Protein 6D21 (pdb70)

Sequence (280 aa):
KGLQIRVQGLDEAQEFYELESKADGQLLLSDVFRRINLIESDYFGLEFQNLQMNWVWLDPSKLIVKQVRRPMNTLFRLSVKFFPPDPGQLQEEFTRYLFSLQIKRDLLDGRLSCTENTAALLASHLVQSEIGDYDDLADREFLKMNKLLPCQEHVQEKIMELHRRHTGQTPAESDFQVLEIARKLEMFGVRFHPAADREGTKINLAVAHMGLQVFQGHTKINTFNWSKIRKLSFKRKRFLIKLHPEPHQDTLEFLMGSRDQCKIFWKNCVEHHSFFRLLD

Radius of gyration: 20.43 Å; Cα contacts (8 Å, |Δi|>4): 475; chains: 1; bounding box: 37×50×62 Å

Secondary structure (DSSP, 8-state):
-EEEEEEE-TTS-EEEEEEETT-BHHHHHHHHHHHTT-SSGGGEEEEEE-TT--EEEPPTTSBGGGT-S-GGG-EEEEEE-S--S-GGG-S-HHHHHHHHHHHHHHHHHTSS---HHHHHHHHHHHHHHHH-S--HHHHHHHHHH---STT-GGGHHHHHHHHGGGTT--HHHHHHHHHHHHTTSTTTT---EEEE-TT--EEEEEEETTEEEEEETTEEEEEEEGGGEEEEEEETTEEEEEEPP---S-EEEEEES-HHHHHHHHHHHHHHHHHHH---

Organism: Danio rerio (NCBI:txid7955)

Nearest PDB structures (foldseek):
  6d21-assembly1_A  TM=1.004E+00  e=1.219E-58  Danio rerio
  6d2k-assembly1_A  TM=9.739E-01  e=1.141E-44  Mus musculus
  6d2q-assembly1_A  TM=9.601E-01  e=6.417E-41  Danio rerio
  6ibe-assembly1_A  TM=9.301E-01  e=1.104E-32  Homo sapiens
  6qly-assembly1_A  TM=8.477E-01  e=7.443E-23  Homo sapiens

InterPro domains:
  IPR000219 Dbl homology domain [PF00621] (537-721)
  IPR000219 Dbl homology domain [PS50010] (533-724)
  IPR000219 Dbl homology domain [SM00325] (537-723)
  IPR000219 Dbl homology domain [cd00160] (535-722)
  IPR000299 FERM domain [PS50057] (51-331)
  IPR000798 Ezrin/radixin/moesin-like [PR00661] (115-134)
  IPR000798 Ezrin/radixin/moesin-like [PR00661] (158-179)
  IPR000798 Ezrin/radixin/moesin-like [PR00661] (244-264)
  IPR001849 Pleckstrin homology domain [PF00169] (755-849)
  IPR001849 Pleckstrin homology domain [PF00169] (930-1023)
  IPR001849 Pleckstrin homology domain [PS50003] (753-850)
  IPR001849 Pleckstrin homology domain [PS50003] (927-1024)
  IPR001849 Pleckstrin homology domain [SM00233] (754-852)
  IPR001849 Pleckstrin homology domain [SM00233] (928-1026)
  IPR011993 PH-like domain superfamily [G3DSA:2.30.29.30] (236-331)
  IPR011993 PH-like domain superfamily [G3DSA:2.30.29.30] (735-925)
  IPR011993 PH-like domain superfamily [G3DSA:2.30.29.30] (926-1028)
  IPR014352 FERM/acyl-CoA-binding protein superfamily [G3DSA:1.20.80.10] (130-233)
  IPR014847 FERM adjacent [PF08736] (341-382)
  IPR014847 FERM adjacent [SM01195] (339-385)

Foldseek 3Di:
DKAKAWEQELVRDIDIDIGRQQAALQVVLVVVCVVVVPPVSVQKFKWKAAPVGDTDTRDRGGGPVVVHPCRRPIYMYMAGLADDLFQLPDDDLVSLVSLLSNVQVCQAVVLQDDDLLLLLLLLLLVCCLPPNAADPVVLVVCCVVDPRHNPCPVSSVVSSVNNNPCHPDYNSNSSSVSRVSQSPGPSRVWDWFWWAWPVRQIWTWTAHLQGIWIGRPSHTPDDQGPVQFDDWDADWQKTWTAGPPVDDCRITIIGGDGSVSSVVRSVSRVVSCCVNPNPD

B-factor: mean 43.7, std 18.01, range [14.63, 133.93]

Structure (mmCIF, N/CA/C/O backbone):
data_6D21
#
_entry.id   6D21
#
_cell.length_a   35.377
_cell.length_b   82.723
_cell.length_c   96.015
_cell.angle_alpha   90.00
_cell.angle_beta   90.00
_cell.angle_gamma   90.00
#
_symmetry.space_group_name_H-M   'P 21 21 21'
#
loop_
_entity.id
_entity.type
_entity.pdbx_description
1 polymer 'FERM, RhoGEF and pleckstrin domain protein 2'
2 water water
#
loop_
_atom_site.group_PDB
_atom_site.id
_atom_site.type_symbol
_atom_site.label_atom_id
_atom_site.label_alt_id
_atom_site.label_comp_id
_atom_site.label_asym_id
_atom_site.label_entity_id
_atom_site.label_seq_id
_atom_site.pdbx_PDB_ins_code
_atom_site.Cartn_x
_atom_site.Cartn_y
_atom_site.Cartn_z
_atom_site.occupancy
_atom_site.B_iso_or_equiv
_atom_site.auth_seq_id
_atom_site.auth_comp_id
_atom_site.auth_asym_id
_atom_site.auth_atom_id
_atom_site.pdbx_PDB_model_num
ATOM 1 N N . LYS A 1 2 ? 3.769 -26.682 -8.797 1.00 77.27 49 LYS A N 1
ATOM 2 C CA . LYS A 1 2 ? 4.122 -26.154 -7.487 1.00 71.86 49 LYS A CA 1
ATOM 3 C C . LYS A 1 2 ? 2.961 -25.361 -6.895 1.00 77.62 49 LYS A C 1
ATOM 4 O O . LYS A 1 2 ? 1.872 -25.305 -7.468 1.00 81.24 49 LYS A O 1
ATOM 6 N N . GLY A 1 3 ? 3.200 -24.756 -5.739 1.00 75.05 50 GLY A N 1
ATOM 7 C CA . GLY A 1 3 ? 2.197 -23.944 -5.079 1.00 53.60 50 GLY A CA 1
ATOM 8 C C . GLY A 1 3 ? 2.689 -22.516 -4.928 1.00 55.71 50 GLY A C 1
ATOM 9 O O . GLY A 1 3 ? 3.885 -22.282 -4.772 1.00 59.66 50 GLY A O 1
ATOM 10 N N . LEU A 1 4 ? 1.769 -21.557 -4.980 1.00 52.68 51 LEU A N 1
ATOM 11 C CA . LEU A 1 4 ? 2.134 -20.143 -4.912 1.00 62.46 51 LEU A CA 1
ATOM 12 C C . LEU A 1 4 ? 1.574 -19.461 -3.677 1.00 56.12 51 LEU A C 1
ATOM 13 O O . LEU A 1 4 ? 0.536 -19.856 -3.153 1.00 56.43 51 LEU A O 1
ATOM 18 N N . GLN A 1 5 ? 2.267 -18.421 -3.231 1.00 46.64 52 GLN A N 1
ATOM 19 C CA . GLN A 1 5 ? 1.778 -17.588 -2.152 1.00 51.77 52 GLN A CA 1
ATOM 20 C C . GLN A 1 5 ? 1.645 -16.157 -2.644 1.00 49.17 52 GLN A C 1
ATOM 21 O O . GLN A 1 5 ? 2.628 -15.499 -2.982 1.00 46.85 52 GLN A O 1
ATOM 27 N N . ILE A 1 6 ? 0.410 -15.682 -2.691 1.00 42.11 53 ILE A N 1
ATOM 28 C CA . ILE A 1 6 ? 0.133 -14.391 -3.288 1.00 40.41 53 ILE A CA 1
ATOM 29 C C . ILE A 1 6 ? -0.414 -13.438 -2.227 1.00 39.30 53 ILE A C 1
ATOM 30 O O . ILE A 1 6 ? -1.229 -13.806 -1.379 1.00 37.62 53 ILE A O 1
ATOM 35 N N . ARG A 1 7 ? 0.096 -12.218 -2.269 1.00 34.48 54 ARG A N 1
ATOM 36 C CA . ARG A 1 7 ? -0.216 -11.186 -1.306 1.00 32.11 54 ARG A CA 1
ATOM 37 C C . ARG A 1 7 ? -1.253 -10.237 -1.901 1.00 31.71 54 ARG A C 1
ATOM 38 O O . ARG A 1 7 ? -1.039 -9.649 -2.971 1.00 29.09 54 ARG A O 1
ATOM 46 N N . VAL A 1 8 ? -2.380 -10.090 -1.221 1.00 28.61 55 VAL A N 1
ATOM 47 C CA . VAL A 1 8 ? -3.417 -9.207 -1.739 1.00 27.44 55 VAL A CA 1
ATOM 48 C C . VAL A 1 8 ? -3.804 -8.154 -0.713 1.00 28.22 55 VAL A C 1
ATOM 49 O O . VAL A 1 8 ? -4.173 -8.469 0.420 1.00 37.53 55 VAL A O 1
ATOM 53 N N . GLN A 1 9 ? -3.716 -6.901 -1.121 1.00 26.61 56 GLN A N 1
ATOM 54 C CA . GLN A 1 9 ? -4.131 -5.799 -0.274 1.00 29.57 56 GLN A CA 1
ATOM 55 C C . GLN A 1 9 ? -5.624 -5.531 -0.402 1.00 28.51 56 GLN A C 1
ATOM 56 O O . GLN A 1 9 ? -6.129 -5.349 -1.513 1.00 23.40 56 GLN A O 1
ATOM 62 N N . GLY A 1 10 ? -6.330 -5.498 0.728 1.00 25.69 57 GLY A N 1
ATOM 63 C CA . GLY A 1 10 ? -7.760 -5.239 0.709 1.00 21.64 57 GLY A CA 1
ATOM 64 C C . GLY A 1 10 ? -8.051 -3.758 0.504 1.00 24.80 57 GLY A C 1
ATOM 65 O O . GLY A 1 10 ? -7.131 -2.942 0.478 1.00 24.52 57 GLY A O 1
ATOM 66 N N . LEU A 1 11 ? -9.327 -3.407 0.353 1.00 19.28 58 LEU A N 1
ATOM 67 C CA . LEU A 1 11 ? -9.690 -2.010 0.225 1.00 25.93 58 LEU A CA 1
ATOM 68 C C . LEU A 1 11 ? -9.454 -1.276 1.547 1.00 29.67 58 LEU A C 1
ATOM 69 O O . LEU A 1 11 ? -9.297 -0.050 1.575 1.00 25.01 58 LEU A O 1
ATOM 74 N N . ASP A 1 12 ? -9.410 -2.031 2.639 1.00 29.66 59 ASP A N 1
ATOM 75 C CA . ASP A 1 12 ? -9.120 -1.456 3.949 1.00 42.38 59 ASP A CA 1
ATOM 76 C C . ASP A 1 12 ? -7.615 -1.360 4.191 1.00 47.46 59 ASP A C 1
ATOM 77 O O . ASP A 1 12 ? -7.173 -1.110 5.318 1.00 48.84 59 ASP A O 1
ATOM 82 N N . GLU A 1 13 ? -6.853 -1.580 3.119 1.00 44.58 60 GLU A N 1
ATOM 83 C CA . GLU A 1 13 ? -5.385 -1.518 3.100 1.00 52.11 60 GLU A CA 1
ATOM 84 C C . GLU A 1 13 ? -4.683 -2.664 3.846 1.00 52.69 60 GLU A C 1
ATOM 85 O O . GLU A 1 13 ? -3.459 -2.785 3.798 1.00 44.89 60 GLU A O 1
ATOM 91 N N . ALA A 1 14 ? -5.457 -3.516 4.505 1.00 51.67 61 ALA A N 1
ATOM 92 C CA . ALA A 1 14 ? -4.923 -4.717 5.140 1.00 53.18 61 ALA A CA 1
ATOM 93 C C . ALA A 1 14 ? -4.509 -5.799 4.126 1.00 55.21 61 ALA A C 1
ATOM 94 O O . ALA A 1 14 ? -5.305 -6.223 3.285 1.00 47.04 61 ALA A O 1
ATOM 96 N N . GLN A 1 15 ? -3.270 -6.267 4.228 1.00 52.32 62 GLN A N 1
ATOM 97 C CA . GLN A 1 15 ? -2.767 -7.294 3.321 1.00 47.67 62 GLN A CA 1
ATOM 98 C C . GLN A 1 15 ? -2.904 -8.697 3.897 1.00 50.93 62 GLN A C 1
ATOM 99 O O . GLN A 1 15 ? -2.456 -8.973 5.015 1.00 49.38 62 GLN A O 1
ATOM 105 N N . GLU A 1 16 ? -3.505 -9.583 3.112 1.00 45.55 63 GLU A N 1
ATOM 106 C CA . GLU A 1 16 ? -3.568 -10.997 3.447 1.00 49.55 63 GLU A CA 1
ATOM 107 C C . GLU A 1 16 ? -2.827 -11.848 2.419 1.00 49.39 63 GLU A C 1
ATOM 108 O O . GLU A 1 16 ? -2.598 -11.414 1.286 1.00 33.20 63 GLU A O 1
ATOM 114 N N . PHE A 1 17 ? -2.464 -13.064 2.824 1.00 49.83 64 PHE A N 1
ATOM 115 C CA . PHE A 1 17 ? -1.739 -13.982 1.955 1.00 45.53 64 PHE A CA 1
ATOM 116 C C . PHE A 1 17 ? -2.588 -15.175 1.546 1.00 48.02 64 PHE A C 1
ATOM 117 O O . PHE A 1 17 ? -3.334 -15.733 2.347 1.00 46.38 64 PHE A O 1
ATOM 125 N N . TYR A 1 18 ? -2.472 -15.536 0.273 1.00 35.59 65 TYR A N 1
ATOM 126 C CA . TYR A 1 18 ? -3.284 -16.577 -0.327 1.00 35.96 65 TYR A CA 1
ATOM 127 C C . TYR A 1 18 ? -2.418 -17.656 -0.914 1.00 38.42 65 TYR A C 1
ATOM 128 O O . TYR A 1 18 ? -1.539 -17.374 -1.724 1.00 44.51 65 TYR A O 1
ATOM 137 N N . GLU A 1 19 ? -2.672 -18.898 -0.512 1.00 43.26 66 GLU A N 1
ATOM 138 C CA . GLU A 1 19 ? -1.941 -20.019 -1.067 1.00 46.98 66 GLU A CA 1
ATOM 139 C C . GLU A 1 19 ? -2.741 -20.674 -2.183 1.00 50.40 66 GLU A C 1
ATOM 140 O O . GLU A 1 19 ? -3.890 -21.069 -1.995 1.00 57.72 66 GLU A O 1
ATOM 146 N N . LEU A 1 20 ? -2.117 -20.754 -3.354 1.00 46.73 67 LEU A N 1
ATOM 147 C CA . LEU A 1 20 ? -2.754 -21.244 -4.568 1.00 48.40 67 LEU A CA 1
ATOM 148 C C . LEU A 1 20 ? -1.797 -22.133 -5.320 1.00 49.46 67 LEU A C 1
ATOM 149 O O . LEU A 1 20 ? -0.586 -21.974 -5.204 1.00 62.10 67 LEU A O 1
ATOM 154 N N . GLU A 1 21 ? -2.324 -23.064 -6.103 1.00 53.55 68 GLU A N 1
ATOM 155 C CA . GLU A 1 21 ? -1.451 -23.887 -6.929 1.00 63.94 68 GLU A CA 1
ATOM 156 C C . GLU A 1 21 ? -0.927 -23.052 -8.093 1.00 57.79 68 GLU A C 1
ATOM 157 O O . GLU A 1 21 ? -1.530 -22.047 -8.461 1.00 54.13 68 GLU A O 1
ATOM 163 N N . SER A 1 22 ? 0.195 -23.476 -8.662 1.00 64.23 69 SER A N 1
ATOM 164 C CA . SER A 1 22 ? 0.848 -22.759 -9.751 1.00 62.80 69 SER A CA 1
ATOM 165 C C . SER A 1 22 ? 0.037 -22.793 -11.055 1.00 68.51 69 SER A C 1
ATOM 166 O O . SER A 1 22 ? 0.344 -22.075 -12.005 1.00 48.77 69 SER A O 1
ATOM 169 N N . LYS A 1 23 ? -0.989 -23.636 -11.102 1.00 71.79 70 LYS A N 1
ATOM 170 C CA . LYS A 1 23 ? -1.839 -23.737 -12.281 1.00 67.43 70 LYS A CA 1
ATOM 171 C C . LYS A 1 23 ? -3.010 -22.757 -12.219 1.00 60.35 70 LYS A C 1
ATOM 172 O O . LYS A 1 23 ? -3.857 -22.750 -13.114 1.00 60.10 70 LYS A O 1
ATOM 178 N N . ALA A 1 24 ? -3.062 -21.937 -11.173 1.00 50.60 71 ALA A N 1
ATOM 179 C CA . ALA A 1 24 ? -4.239 -21.114 -10.911 1.00 49.24 71 ALA A CA 1
ATOM 180 C C . ALA A 1 24 ? -4.518 -20.033 -11.961 1.00 46.53 71 ALA A C 1
ATOM 181 O O . ALA A 1 24 ? -3.629 -19.298 -12.383 1.00 43.92 71 ALA A O 1
ATOM 183 N N . ASP A 1 25 ? -5.777 -19.941 -12.367 1.00 43.74 72 ASP A N 1
ATOM 184 C CA . ASP A 1 25 ? -6.246 -18.838 -13.193 1.00 43.17 72 ASP A CA 1
ATOM 185 C C . ASP A 1 25 ? -6.381 -17.580 -12.333 1.00 42.01 72 ASP A C 1
ATOM 186 O O . ASP A 1 25 ? -6.146 -17.613 -11.125 1.00 47.06 72 ASP A O 1
ATOM 191 N N . GLY A 1 26 ? -6.762 -16.469 -12.941 1.00 36.65 73 GLY A N 1
ATOM 192 C CA . GLY A 1 26 ? -7.039 -15.285 -12.157 1.00 35.96 73 GLY A CA 1
ATOM 193 C C . GLY A 1 26 ? -8.311 -15.479 -11.345 1.00 37.55 73 GLY A C 1
ATOM 194 O O . GLY A 1 26 ? -8.451 -14.931 -10.247 1.00 33.12 73 GLY A O 1
ATOM 195 N N . GLN A 1 27 ? -9.232 -16.283 -11.881 1.00 30.80 74 GLN A N 1
ATOM 196 C CA . GLN A 1 27 ? -10.552 -16.457 -11.275 1.00 33.16 74 GLN A CA 1
ATOM 197 C C . GLN A 1 27 ? -10.468 -17.142 -9.906 1.00 31.39 74 GLN A C 1
ATOM 198 O O . GLN A 1 27 ? -11.224 -16.816 -8.997 1.00 35.30 74 GLN A O 1
ATOM 204 N N . LEU A 1 28 ? -9.544 -18.091 -9.780 1.00 32.59 75 LEU A N 1
ATOM 205 C CA . LEU A 1 28 ? -9.325 -18.812 -8.528 1.00 33.57 75 LEU A CA 1
ATOM 206 C C . LEU A 1 28 ? -8.893 -17.853 -7.414 1.00 36.38 75 LEU A C 1
ATOM 207 O O . LEU A 1 28 ? -9.417 -17.914 -6.299 1.00 36.42 75 LEU A O 1
ATOM 212 N N . LEU A 1 29 ? -7.953 -16.959 -7.716 1.00 31.46 76 LEU A N 1
ATOM 213 C CA . LEU A 1 29 ? -7.509 -15.979 -6.734 1.00 30.31 76 LEU A CA 1
ATOM 214 C C . LEU A 1 29 ? -8.651 -15.023 -6.342 1.00 31.31 76 LEU A C 1
ATOM 215 O O . LEU A 1 29 ? -8.832 -14.715 -5.165 1.00 30.75 76 LEU A O 1
ATOM 220 N N . LEU A 1 30 ? -9.398 -14.541 -7.337 1.00 27.40 77 LEU A N 1
ATOM 221 C CA . LEU A 1 30 ? -10.566 -13.688 -7.090 1.00 27.63 77 LEU A CA 1
ATOM 222 C C . LEU A 1 30 ? -11.564 -14.366 -6.173 1.00 26.36 77 LEU A C 1
ATOM 223 O O . LEU A 1 30 ? -12.060 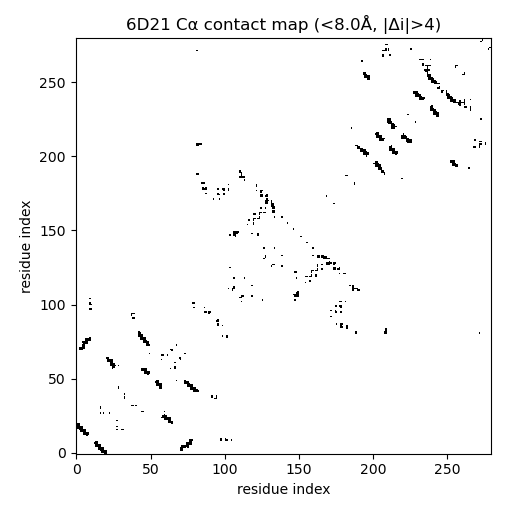-13.754 -5.216 1.00 28.11 77 LEU A O 1
ATOM 228 N N . SER A 1 31 ? -11.866 -15.628 -6.471 1.00 27.91 78 SER A N 1
ATOM 229 C CA . SER A 1 31 ? -12.820 -16.381 -5.665 1.00 33.46 78 SER A CA 1
ATOM 230 C C . SER A 1 31 ? -12.336 -16.559 -4.233 1.00 33.80 78 SER A C 1
ATOM 231 O O . SER A 1 31 ? -13.110 -16.389 -3.295 1.00 33.31 78 SER A O 1
ATOM 234 N N . ASP A 1 32 ? -11.061 -16.906 -4.068 1.00 32.06 79 ASP A N 1
ATOM 235 C CA . ASP A 1 32 ? -10.489 -17.077 -2.741 1.00 31.00 79 ASP A CA 1
ATOM 236 C C . ASP A 1 32 ? -10.494 -15.766 -1.950 1.00 33.72 79 ASP A C 1
ATOM 237 O O . ASP A 1 32 ? -10.725 -15.772 -0.740 1.00 35.14 79 ASP A O 1
ATOM 242 N N . VAL A 1 33 ? -10.241 -14.646 -2.625 1.00 27.81 80 VAL A N 1
ATOM 243 C CA . VAL A 1 33 ? -10.288 -13.347 -1.954 1.00 26.41 80 VAL A CA 1
ATOM 244 C C . VAL A 1 33 ? -11.724 -13.039 -1.516 1.00 25.78 80 VAL A C 1
ATOM 245 O O . VAL A 1 33 ? -11.962 -12.662 -0.360 1.00 30.52 80 VAL A O 1
ATOM 249 N N . PHE A 1 34 ? -12.671 -13.180 -2.436 1.00 25.40 81 PHE A N 1
ATOM 250 C CA . PHE A 1 34 ? -14.091 -12.971 -2.117 1.00 29.12 81 PHE A CA 1
ATOM 251 C C . PHE A 1 34 ? -14.547 -13.873 -0.940 1.00 31.50 81 PHE A C 1
ATOM 252 O O . PHE A 1 34 ? -15.279 -13.430 -0.052 1.00 30.51 81 PHE A O 1
ATOM 260 N N . ARG A 1 35 ? -14.100 -15.124 -0.913 1.00 30.12 82 ARG A N 1
ATOM 261 C CA . ARG A 1 35 ? -14.448 -16.010 0.202 1.00 33.25 82 ARG A CA 1
ATOM 262 C C . ARG A 1 35 ? -13.793 -15.579 1.512 1.00 39.41 82 ARG A C 1
ATOM 263 O O . ARG A 1 35 ? -14.427 -15.571 2.564 1.00 36.44 82 ARG A O 1
ATOM 271 N N . ARG A 1 36 ? -12.519 -15.221 1.446 1.00 44.58 83 ARG A N 1
ATOM 272 C CA . ARG A 1 36 ? -11.785 -14.836 2.644 1.00 41.17 83 ARG A CA 1
ATOM 273 C C . ARG A 1 36 ? -12.484 -13.667 3.356 1.00 40.35 83 ARG A C 1
ATOM 274 O O . ARG A 1 36 ? -12.691 -13.713 4.568 1.00 37.58 83 ARG A O 1
ATOM 282 N N . ILE A 1 37 ? -12.880 -12.639 2.609 1.00 31.58 84 ILE A N 1
ATOM 283 C CA . ILE A 1 37 ? -13.501 -11.472 3.227 1.00 30.93 84 ILE A CA 1
ATOM 284 C C . ILE A 1 37 ? -15.037 -11.547 3.174 1.00 34.55 84 ILE A C 1
ATOM 285 O O . ILE A 1 37 ? -15.722 -10.611 3.575 1.00 29.19 84 ILE A O 1
ATOM 290 N N . ASN A 1 38 ? -15.554 -12.681 2.704 1.00 28.61 85 ASN A N 1
ATOM 291 C CA . ASN A 1 38 ? -16.998 -12.935 2.617 1.00 42.54 85 ASN A CA 1
ATOM 292 C C . ASN A 1 38 ? -17.724 -11.819 1.864 1.00 37.17 85 ASN A C 1
ATOM 293 O O . ASN A 1 38 ? -18.686 -11.246 2.356 1.00 35.28 85 ASN A O 1
ATOM 298 N N . LEU A 1 39 ? -17.236 -11.513 0.671 1.00 32.18 86 LEU A N 1
ATOM 299 C CA . LEU A 1 39 ? -17.842 -10.507 -0.181 1.00 25.85 86 LEU A CA 1
ATOM 300 C C . LEU A 1 39 ? -18.954 -11.147 -1.027 1.00 38.65 86 LEU A C 1
ATOM 301 O O . LEU A 1 39 ? -18.674 -11.842 -1.997 1.00 34.69 86 LEU A O 1
ATOM 306 N N . ILE A 1 40 ? -20.213 -10.905 -0.672 1.00 30.49 87 ILE A N 1
ATOM 307 C CA . ILE A 1 40 ? -21.326 -11.524 -1.404 1.00 32.11 87 ILE A CA 1
ATOM 308 C C . ILE A 1 40 ? -21.589 -10.805 -2.740 1.00 25.67 87 ILE A C 1
ATOM 309 O O . ILE A 1 40 ? -21.736 -11.458 -3.769 1.00 34.27 87 ILE A O 1
ATOM 314 N N . GLU A 1 41 ? -21.629 -9.472 -2.733 1.00 26.70 88 GLU A N 1
ATOM 315 C CA . GLU A 1 41 ? -21.848 -8.708 -3.973 1.00 27.22 88 GLU A CA 1
ATOM 316 C C . GLU A 1 41 ? -20.522 -8.424 -4.683 1.00 24.46 88 GLU A C 1
ATOM 317 O O . GLU A 1 41 ? -20.099 -7.260 -4.853 1.00 24.72 88 GLU A O 1
ATOM 323 N N . SER A 1 42 ? -19.898 -9.497 -5.142 1.00 26.13 89 SER A N 1
ATOM 324 C CA . SER A 1 42 ? -18.505 -9.461 -5.581 1.00 32.80 89 SER A CA 1
ATOM 325 C C . SER A 1 42 ? -18.330 -9.061 -7.058 1.00 30.09 89 SER A C 1
ATOM 326 O O . SER A 1 42 ? -17.224 -8.740 -7.497 1.00 22.57 89 SER A O 1
ATOM 329 N N . ASP A 1 43 ? -19.424 -9.069 -7.818 1.00 22.46 90 ASP A N 1
ATOM 330 C CA . ASP A 1 43 ? -19.342 -8.823 -9.253 1.00 27.33 90 ASP A CA 1
ATOM 331 C C . ASP A 1 43 ? -18.854 -7.422 -9.616 1.00 24.56 90 ASP A C 1
ATOM 332 O O . ASP A 1 43 ? -18.340 -7.228 -10.719 1.00 21.08 90 ASP A O 1
ATOM 337 N N . TYR A 1 44 ? -19.032 -6.446 -8.722 1.00 18.98 91 TYR A N 1
ATOM 338 C CA . TYR A 1 44 ? -18.540 -5.089 -8.990 1.00 17.97 91 TYR A CA 1
ATOM 339 C C . TYR A 1 44 ? -17.016 -4.949 -8.847 1.00 21.15 91 TYR A C 1
ATOM 340 O O . TYR A 1 44 ? -16.452 -3.913 -9.224 1.00 19.69 91 TYR A O 1
ATOM 349 N N . PHE A 1 45 ? -16.367 -5.981 -8.298 1.00 18.97 92 PHE A N 1
ATOM 350 C CA . PHE A 1 45 ? -14.961 -5.869 -7.869 1.00 17.77 92 PHE A CA 1
ATOM 351 C C . PHE A 1 45 ? -14.017 -6.732 -8.718 1.00 20.98 92 PHE A C 1
ATOM 352 O O . PHE A 1 45 ? -14.423 -7.710 -9.322 1.00 19.32 92 PHE A O 1
ATOM 360 N N . GLY A 1 46 ? -12.747 -6.357 -8.751 1.00 20.83 93 GLY A N 1
ATOM 361 C CA . GLY A 1 46 ? -11.739 -7.177 -9.387 1.00 19.33 93 GLY A CA 1
ATOM 362 C C . GLY A 1 46 ? -10.423 -6.995 -8.640 1.00 19.48 93 GLY A C 1
ATOM 363 O O . GLY A 1 46 ? -10.374 -6.342 -7.592 1.00 18.90 93 GLY A O 1
ATOM 364 N N . LEU A 1 47 ? -9.366 -7.579 -9.183 1.00 20.47 94 LEU A N 1
ATOM 365 C CA . LEU A 1 47 ? -8.039 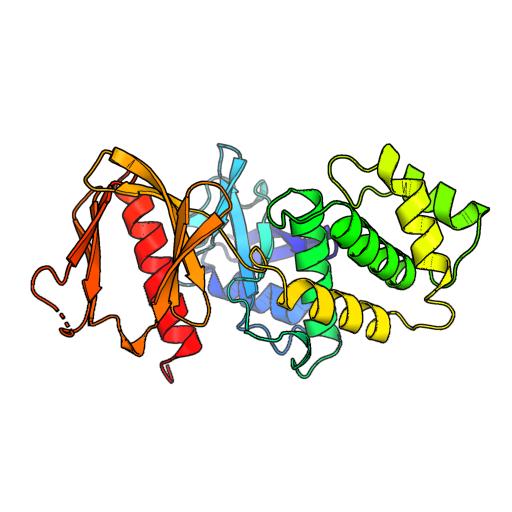-7.449 -8.611 1.00 20.95 94 LEU A CA 1
ATOM 366 C C . LEU A 1 47 ? -7.123 -6.768 -9.626 1.00 25.11 94 LEU A C 1
ATOM 367 O O . LEU A 1 47 ? -7.150 -7.109 -10.805 1.00 25.71 94 LEU A O 1
ATOM 372 N N . GLU A 1 48 ? -6.324 -5.810 -9.175 1.00 25.30 95 GLU A N 1
ATOM 373 C CA . GLU A 1 48 ? -5.237 -5.320 -10.008 1.00 26.10 95 GLU A CA 1
ATOM 374 C C . GLU A 1 48 ? -3.892 -5.621 -9.357 1.00 25.46 95 GLU A C 1
ATOM 375 O O . GLU A 1 48 ? -3.818 -5.852 -8.157 1.00 23.82 95 GLU A O 1
ATOM 381 N N . PHE A 1 49 ? -2.836 -5.618 -10.158 1.00 24.10 96 PHE A N 1
ATOM 382 C CA . PHE A 1 49 ? -1.493 -5.834 -9.654 1.00 26.52 96 PHE A CA 1
ATOM 383 C C . PHE A 1 49 ? -0.562 -4.774 -10.220 1.00 35.02 96 PHE A C 1
ATOM 384 O O . PHE A 1 49 ? -0.900 -4.104 -11.195 1.00 28.56 96 PHE A O 1
ATOM 392 N N . GLN A 1 50 ? 0.601 -4.618 -9.597 1.00 27.25 97 GLN A N 1
ATOM 393 C CA . GLN A 1 50 ? 1.574 -3.632 -10.053 1.00 28.11 97 GLN A CA 1
ATOM 394 C C . GLN A 1 50 ? 2.578 -4.291 -10.970 1.00 30.25 97 GLN A C 1
ATOM 395 O O . GLN A 1 50 ? 3.242 -5.241 -10.561 1.00 37.25 97 GLN A O 1
ATOM 401 N N . ASN A 1 51 ? 2.689 -3.805 -12.206 1.00 30.87 98 ASN A N 1
ATOM 402 C CA . ASN A 1 51 ? 3.699 -4.344 -13.117 1.00 33.02 98 ASN A CA 1
ATOM 403 C C . ASN A 1 51 ? 5.085 -3.796 -12.746 1.00 34.74 98 ASN A C 1
ATOM 404 O O . ASN A 1 51 ? 5.222 -3.104 -11.743 1.00 35.89 98 ASN A O 1
ATOM 409 N N . LEU A 1 52 ? 6.116 -4.102 -13.526 1.00 38.83 99 LEU A N 1
ATOM 410 C CA . LEU A 1 52 ? 7.456 -3.723 -13.084 1.00 58.81 99 LEU A CA 1
ATOM 411 C C . LEU A 1 52 ? 7.737 -2.225 -13.272 1.00 57.59 99 LEU A C 1
ATOM 412 O O . LEU A 1 52 ? 8.691 -1.699 -12.676 1.00 59.57 99 LEU A O 1
ATOM 417 N N . GLN A 1 53 ? 6.903 -1.533 -14.048 1.00 48.30 100 GLN A N 1
ATOM 418 C CA . GLN A 1 53 ? 6.969 -0.082 -14.055 1.00 45.40 100 GLN A CA 1
ATOM 419 C C . GLN A 1 53 ? 6.034 0.521 -13.009 1.00 34.73 100 GLN A C 1
ATOM 420 O O . GLN A 1 53 ? 5.805 1.725 -12.996 1.00 41.49 100 GLN A O 1
ATOM 426 N N . MET A 1 54 ? 5.541 -0.332 -12.111 1.00 34.44 101 MET A N 1
ATOM 427 C CA . MET A 1 54 ? 4.763 0.068 -10.932 1.00 31.68 101 MET A CA 1
ATOM 428 C C . MET A 1 54 ? 3.460 0.770 -11.268 1.00 29.57 101 MET A C 1
ATOM 429 O O . MET A 1 54 ? 2.894 1.483 -10.444 1.00 33.41 101 MET A O 1
ATOM 434 N N . ASN A 1 55 ? 2.969 0.536 -12.475 1.00 35.94 102 ASN A N 1
ATOM 435 C CA . ASN A 1 55 ? 1.601 0.912 -12.819 1.00 35.04 102 ASN A CA 1
ATOM 436 C C . ASN A 1 55 ? 0.627 -0.238 -12.537 1.00 37.31 102 ASN A C 1
ATOM 437 O O . ASN A 1 55 ? 0.989 -1.412 -12.649 1.00 29.89 102 ASN A O 1
ATOM 442 N N . TRP A 1 56 ? -0.602 0.108 -12.165 1.00 29.71 103 TRP A N 1
ATOM 443 C CA . TRP A 1 56 ? -1.622 -0.887 -11.822 1.00 31.93 103 TRP A CA 1
ATOM 444 C C . TRP A 1 56 ? -2.359 -1.422 -13.049 1.00 29.65 103 TRP A C 1
ATOM 445 O O . TRP A 1 56 ? -2.855 -0.656 -13.866 1.00 37.25 103 TRP A O 1
ATOM 456 N N . VAL A 1 57 ? -2.395 -2.745 -13.172 1.00 30.10 104 VAL A N 1
ATOM 457 C CA . VAL A 1 57 ? -3.002 -3.443 -14.309 1.00 31.63 104 VAL A CA 1
ATOM 458 C C . VAL A 1 57 ? -4.086 -4.370 -13.766 1.00 38.79 104 VAL A C 1
ATOM 459 O O . VAL A 1 57 ? -3.931 -4.858 -12.661 1.00 28.55 104 VAL A O 1
ATOM 463 N N . TRP A 1 58 ? -5.173 -4.609 -14.510 1.00 27.63 105 TRP A N 1
ATOM 464 C CA . TRP A 1 58 ? -6.195 -5.546 -14.053 1.00 22.87 105 TRP A CA 1
ATOM 465 C C . TRP A 1 58 ? -5.760 -6.984 -14.234 1.00 24.33 105 TRP A C 1
ATOM 466 O O . TRP A 1 58 ? -5.184 -7.346 -15.259 1.00 27.57 105 TRP A O 1
ATOM 477 N N . LEU A 1 59 ? -6.042 -7.811 -13.236 1.00 34.58 106 LEU A N 1
ATOM 478 C CA . LEU A 1 59 ? -5.868 -9.249 -13.379 1.00 29.33 106 LEU A CA 1
ATOM 479 C C . LEU A 1 59 ? -6.980 -9.819 -14.268 1.00 32.09 106 LEU A C 1
ATOM 480 O O . LEU A 1 59 ? -8.171 -9.625 -14.012 1.00 34.86 106 LEU A O 1
ATOM 485 N N . ASP A 1 60 ? -6.574 -10.509 -15.318 1.00 31.36 107 ASP A N 1
ATOM 486 C CA . ASP A 1 60 ? -7.484 -11.231 -16.193 1.00 28.50 107 ASP A CA 1
ATOM 487 C C . ASP A 1 60 ? -7.857 -12.570 -15.557 1.00 28.94 107 ASP A C 1
ATOM 488 O O . ASP A 1 60 ? -6.999 -13.446 -15.388 1.00 32.53 107 ASP A O 1
ATOM 493 N N . PRO A 1 61 ? -9.144 -12.754 -15.242 1.00 29.67 108 PRO A N 1
ATOM 494 C CA . PRO A 1 61 ? -9.568 -13.969 -14.531 1.00 37.32 108 PRO A CA 1
ATOM 495 C C . PRO A 1 61 ? -9.471 -15.255 -15.357 1.00 37.06 108 PRO A C 1
ATOM 496 O O . PRO A 1 61 ? -9.509 -16.348 -14.792 1.00 46.31 108 PRO A O 1
ATOM 500 N N . SER A 1 62 ? -9.327 -15.141 -16.670 1.00 42.20 109 SER A N 1
ATOM 501 C CA . SER A 1 62 ? -9.373 -16.332 -17.523 1.00 51.25 109 SER A CA 1
ATOM 502 C C . SER A 1 62 ? -7.986 -16.850 -17.884 1.00 53.45 109 SER A C 1
ATOM 503 O O . SER A 1 62 ? -7.835 -17.959 -18.412 1.00 54.60 109 SER A O 1
ATOM 506 N N . LYS A 1 63 ? -6.973 -16.045 -17.588 1.00 48.25 110 LYS A N 1
ATOM 507 C CA . LYS A 1 63 ? -5.586 -16.417 -17.846 1.00 51.11 110 LYS A CA 1
ATOM 508 C C . LYS A 1 63 ? -4.898 -16.914 -16.573 1.00 50.75 110 LYS A C 1
ATOM 509 O O . LYS A 1 63 ? -5.294 -16.564 -15.454 1.00 47.18 110 LYS A O 1
ATOM 515 N N . LEU A 1 64 ? -3.860 -17.719 -16.755 1.00 47.66 111 LEU A N 1
ATOM 516 C CA . LEU A 1 64 ? -3.013 -18.148 -15.659 1.00 51.46 111 LEU A CA 1
ATOM 517 C C . LEU A 1 64 ? -2.343 -16.938 -15.045 1.00 57.08 111 LEU A C 1
ATOM 518 O O . LEU A 1 64 ? -1.912 -16.033 -15.763 1.00 51.60 111 LEU A O 1
ATOM 523 N N . ILE A 1 65 ? -2.248 -16.926 -13.722 1.00 50.75 112 ILE A N 1
ATOM 524 C CA . ILE A 1 65 ? -1.599 -15.828 -13.035 1.00 40.44 112 ILE A CA 1
ATOM 525 C C . ILE A 1 65 ? -0.136 -15.744 -13.446 1.00 47.76 112 ILE A C 1
ATOM 526 O O . ILE A 1 65 ? 0.357 -14.648 -13.722 1.00 44.24 112 ILE A O 1
ATOM 531 N N . VAL A 1 66 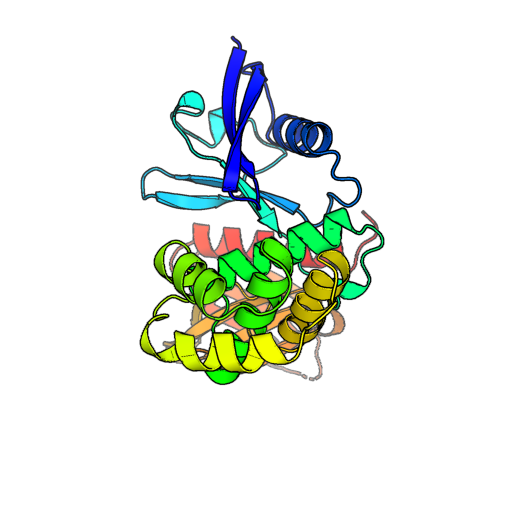? 0.540 -16.895 -13.524 1.00 45.24 113 VAL A N 1
ATOM 532 C CA . VAL A 1 66 ? 1.973 -16.923 -13.856 1.00 46.02 113 VAL A CA 1
ATOM 533 C C . VAL A 1 66 ? 2.268 -16.414 -15.269 1.00 44.37 113 VAL A C 1
ATOM 534 O O . VAL A 1 66 ? 3.402 -16.061 -15.584 1.00 50.16 113 VAL A O 1
ATOM 538 N N . LYS A 1 67 ? 1.250 -16.383 -16.116 1.00 46.68 114 LYS A N 1
ATOM 539 C CA . LYS A 1 67 ? 1.382 -15.826 -17.455 1.00 47.93 114 LYS A CA 1
ATOM 540 C C . LYS A 1 67 ? 1.133 -14.311 -17.498 1.00 51.61 114 LYS A C 1
ATOM 541 O O . LYS A 1 67 ? 1.283 -13.690 -18.545 1.00 52.05 114 LYS A O 1
ATOM 547 N N . GLN A 1 68 ? 0.732 -13.715 -16.378 1.00 43.16 115 GLN A N 1
ATOM 548 C CA . GLN A 1 68 ? 0.412 -12.285 -16.365 1.00 37.38 115 GLN A CA 1
ATOM 549 C C . GLN A 1 68 ? 1.421 -11.470 -15.565 1.00 40.06 115 GLN A C 1
ATOM 550 O O . GLN A 1 68 ? 1.600 -10.273 -15.807 1.00 45.03 115 GLN A O 1
ATOM 556 N N . VAL A 1 69 ? 2.068 -12.129 -14.604 1.00 38.84 116 VAL A N 1
ATOM 557 C CA . VAL A 1 69 ? 2.971 -11.468 -13.669 1.00 40.66 116 VAL A CA 1
ATOM 558 C C . VAL A 1 69 ? 4.291 -12.220 -13.544 1.00 41.00 116 VAL A C 1
ATOM 559 O O . VAL A 1 69 ? 4.302 -13.445 -13.480 1.00 53.51 116 VAL A O 1
ATOM 563 N N . ARG A 1 70 ? 5.402 -11.492 -13.49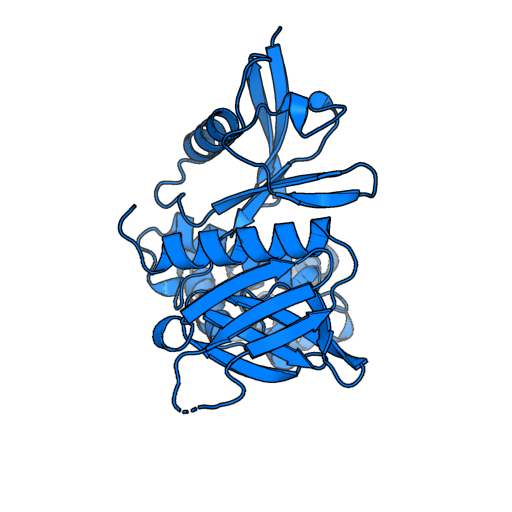0 1.00 55.71 117 ARG A N 1
ATOM 564 C CA . ARG A 1 70 ? 6.724 -12.117 -13.501 1.00 56.61 117 ARG A CA 1
ATOM 565 C C . ARG A 1 70 ? 7.095 -12.850 -12.207 1.00 59.35 117 ARG A C 1
ATOM 566 O O . ARG A 1 70 ? 7.455 -14.028 -12.228 1.00 63.88 117 ARG A O 1
ATOM 574 N N . ARG A 1 71 ? 7.053 -12.127 -11.094 1.00 49.56 118 ARG A N 1
ATOM 575 C CA . ARG A 1 71 ? 7.316 -12.689 -9.774 1.00 50.60 118 ARG A CA 1
ATOM 576 C C . ARG A 1 71 ? 6.043 -12.619 -8.945 1.00 42.50 118 ARG A C 1
ATOM 577 O O . ARG A 1 71 ? 5.866 -11.672 -8.189 1.00 40.95 118 ARG A O 1
ATOM 585 N N . PRO A 1 72 ? 5.151 -13.612 -9.093 1.00 43.35 119 PRO A N 1
ATOM 586 C CA . PRO A 1 72 ? 3.845 -13.539 -8.419 1.00 42.70 119 PRO A CA 1
ATOM 587 C C . PRO A 1 72 ? 3.989 -13.439 -6.901 1.00 39.71 119 PRO A C 1
ATOM 588 O O . PRO A 1 72 ? 3.184 -12.769 -6.271 1.00 41.69 119 PRO A O 1
ATOM 592 N N . MET A 1 73 ? 5.034 -14.058 -6.355 1.00 42.15 120 MET A N 1
ATOM 593 C CA . MET A 1 73 ? 5.310 -14.048 -4.922 1.00 61.11 120 MET A CA 1
ATOM 594 C C . MET A 1 73 ? 5.760 -12.680 -4.415 1.00 56.25 120 MET A C 1
ATOM 595 O O . MET A 1 73 ? 5.553 -12.355 -3.252 1.00 58.47 120 MET A O 1
ATOM 600 N N . ASN A 1 74 ? 6.392 -11.889 -5.279 1.00 41.89 121 ASN A N 1
ATOM 601 C CA . ASN A 1 74 ? 6.836 -10.547 -4.899 1.00 41.25 121 ASN A CA 1
ATOM 602 C C . ASN A 1 74 ? 5.933 -9.409 -5.393 1.00 38.51 121 ASN A C 1
ATOM 603 O O . ASN A 1 74 ? 6.219 -8.235 -5.166 1.00 59.44 121 ASN A O 1
ATOM 608 N N . THR A 1 75 ? 4.834 -9.755 -6.041 1.00 41.40 122 THR A N 1
ATOM 609 C CA . THR A 1 75 ? 3.959 -8.745 -6.632 1.00 34.66 122 THR A CA 1
ATOM 610 C C . THR A 1 75 ? 2.788 -8.381 -5.721 1.00 36.72 122 THR A C 1
ATOM 611 O O . THR A 1 75 ? 2.149 -9.244 -5.124 1.00 35.12 122 THR A O 1
ATOM 615 N N . LEU A 1 76 ? 2.508 -7.090 -5.620 1.00 35.56 123 LEU A N 1
ATOM 616 C CA . LEU A 1 76 ? 1.376 -6.629 -4.845 1.00 34.26 123 LEU A CA 1
ATOM 617 C C . LEU A 1 76 ? 0.118 -6.645 -5.703 1.00 30.38 123 LEU A C 1
ATOM 618 O O . LEU A 1 76 ? 0.106 -6.089 -6.812 1.00 27.59 123 LEU A O 1
ATOM 623 N N . PHE A 1 77 ? -0.910 -7.321 -5.194 1.00 26.83 124 PHE A N 1
ATOM 624 C CA . PHE A 1 77 ? -2.266 -7.263 -5.762 1.00 25.34 124 PHE A CA 1
ATOM 625 C C . PHE A 1 77 ? -3.136 -6.477 -4.823 1.00 23.86 124 PHE A C 1
ATOM 626 O O . PHE A 1 77 ? -2.868 -6.434 -3.615 1.00 24.26 124 PHE A O 1
ATOM 634 N N . ARG A 1 78 ? -4.198 -5.874 -5.353 1.00 22.40 125 ARG A N 1
ATOM 635 C CA . ARG A 1 78 ? -5.133 -5.188 -4.487 1.00 21.34 125 ARG A CA 1
ATOM 636 C C . ARG A 1 78 ? -6.571 -5.328 -5.005 1.00 23.44 125 ARG A C 1
ATOM 637 O O . ARG A 1 78 ? -6.823 -5.405 -6.216 1.00 22.16 125 ARG A O 1
ATOM 645 N N . LEU A 1 79 ? -7.495 -5.386 -4.061 1.00 19.81 126 LEU A N 1
ATOM 646 C CA . LEU A 1 79 ? -8.923 -5.370 -4.381 1.00 20.52 126 LEU A CA 1
ATOM 647 C C . LEU A 1 79 ? -9.325 -3.970 -4.862 1.00 21.60 126 LEU A C 1
ATOM 648 O O . LEU A 1 79 ? -8.918 -2.976 -4.259 1.00 19.28 126 LEU A O 1
ATOM 653 N N . SER A 1 80 ? -10.108 -3.889 -5.944 1.00 17.43 127 SER A N 1
ATOM 654 C CA . SER A 1 80 ? -10.560 -2.606 -6.474 1.00 16.61 127 SER A CA 1
ATOM 655 C C . SER A 1 80 ? -11.972 -2.736 -7.045 1.00 18.20 127 SER A C 1
ATOM 656 O O . SER A 1 80 ? -12.336 -3.807 -7.558 1.00 16.84 127 SER A O 1
ATOM 659 N N . VAL A 1 81 ? -12.745 -1.649 -7.001 1.00 17.32 128 VAL A N 1
ATOM 660 C CA . VAL A 1 81 ? -14.015 -1.615 -7.741 1.00 16.96 128 VAL A CA 1
ATOM 661 C C . VAL A 1 81 ? -13.705 -1.579 -9.240 1.00 18.72 128 VAL A C 1
ATOM 662 O O . VAL A 1 81 ? -12.907 -0.762 -9.686 1.00 18.72 128 VAL A O 1
ATOM 666 N N . LYS A 1 82 ? -14.283 -2.498 -9.995 1.00 16.28 129 LYS A N 1
ATOM 667 C CA . LYS A 1 82 ? -14.133 -2.516 -11.454 1.00 16.75 129 LYS A CA 1
ATOM 668 C C . LYS A 1 82 ? -15.312 -1.801 -12.129 1.00 23.64 129 LYS A C 1
ATOM 669 O O . LYS A 1 82 ? -15.144 -1.085 -13.114 1.00 22.06 129 LYS A O 1
ATOM 675 N N . PHE A 1 83 ? -16.514 -2.024 -11.595 1.00 19.19 130 PHE A N 1
ATOM 676 C CA . PHE A 1 83 ? -17.745 -1.473 -12.173 1.00 16.91 130 PHE A CA 1
ATOM 677 C C . PHE A 1 83 ? -18.488 -0.616 -11.152 1.00 23.20 130 PHE A C 1
ATOM 678 O O . PHE A 1 83 ? -18.943 -1.133 -10.140 1.00 16.89 130 PHE A O 1
ATOM 686 N N . PHE A 1 84 ? -18.618 0.682 -11.407 1.00 17.70 131 PHE A N 1
ATOM 687 C CA . PHE A 1 84 ? -19.332 1.553 -10.485 1.00 21.67 131 PHE A CA 1
ATOM 688 C C . PHE A 1 84 ? -20.805 1.644 -10.902 1.00 22.00 131 PHE A C 1
ATOM 689 O O . PHE A 1 84 ? -21.114 2.060 -12.021 1.00 21.84 131 PHE A O 1
ATOM 697 N N . PRO A 1 85 ? -21.723 1.245 -10.011 1.00 24.80 132 PRO A N 1
ATOM 698 C CA . PRO A 1 85 ? -23.138 1.386 -10.384 1.00 24.58 132 PRO A CA 1
ATOM 699 C C . PRO A 1 85 ? -23.583 2.823 -10.189 1.00 23.81 132 PRO A C 1
ATOM 700 O O . PRO A 1 85 ? -22.914 3.564 -9.470 1.00 23.76 132 PRO A O 1
ATOM 704 N N . PRO A 1 86 ? -24.712 3.212 -10.797 1.00 32.68 133 PRO A N 1
ATOM 705 C CA . PRO A 1 86 ? -25.156 4.597 -10.660 1.00 29.19 133 PRO A CA 1
ATOM 706 C C . PRO A 1 86 ? -25.373 5.016 -9.202 1.00 37.43 133 PRO A C 1
ATOM 707 O O . PRO A 1 86 ? -25.156 6.178 -8.885 1.00 36.81 133 PRO A O 1
ATOM 711 N N . ASP A 1 87 ? -25.761 4.095 -8.322 1.00 32.43 134 ASP A N 1
ATOM 712 C CA . ASP A 1 87 ? -25.964 4.478 -6.925 1.00 30.00 134 ASP A CA 1
ATOM 713 C C . ASP A 1 87 ? -25.575 3.368 -5.956 1.00 29.25 134 ASP A C 1
ATOM 714 O O . ASP A 1 87 ? -26.408 2.542 -5.571 1.00 22.90 134 ASP A O 1
ATOM 719 N N . PRO A 1 88 ? -24.310 3.375 -5.518 1.00 26.35 135 PRO A N 1
ATOM 720 C CA . PRO A 1 88 ? -23.798 2.341 -4.614 1.00 29.20 135 PRO A CA 1
ATOM 721 C C . PRO A 1 88 ? -24.525 2.332 -3.265 1.00 25.36 135 PRO A C 1
ATOM 722 O O . PRO A 1 88 ? -24.506 1.320 -2.555 1.00 27.50 135 PRO A O 1
ATOM 726 N N . GLY A 1 89 ? -25.160 3.451 -2.928 1.00 22.99 136 GLY A N 1
ATOM 727 C CA . GLY A 1 89 ? -26.004 3.539 -1.756 1.00 27.19 136 GLY A CA 1
ATOM 728 C C . GLY A 1 89 ? -27.160 2.551 -1.827 1.00 40.86 136 GLY A C 1
ATOM 729 O O . GLY A 1 89 ? -27.753 2.216 -0.806 1.00 33.31 136 GLY A O 1
ATOM 730 N N . GLN A 1 90 ? -27.474 2.063 -3.025 1.00 31.11 137 GLN A N 1
ATOM 731 C CA . GLN A 1 90 ? -28.567 1.098 -3.164 1.00 39.24 137 GLN A CA 1
ATOM 732 C C . GLN A 1 90 ? -28.090 -0.338 -3.193 1.00 36.38 137 GLN A C 1
ATOM 733 O O . GLN A 1 90 ? -28.878 -1.248 -3.385 1.00 38.33 137 GLN A O 1
ATOM 739 N N . LEU A 1 91 ? -26.802 -0.552 -2.989 1.00 28.23 138 LEU A N 1
ATOM 740 C CA . LEU A 1 91 ? -26.325 -1.913 -2.821 1.00 24.19 138 LEU A CA 1
ATOM 741 C C . LEU A 1 91 ? -26.895 -2.474 -1.531 1.00 31.15 138 LEU A C 1
ATOM 742 O O . LEU A 1 91 ? -27.023 -1.747 -0.530 1.00 29.62 138 LEU A O 1
ATOM 747 N N . GLN A 1 92 ? -27.232 -3.763 -1.567 1.00 30.07 139 GLN A N 1
ATOM 748 C CA . GLN A 1 92 ? -27.979 -4.427 -0.504 1.00 36.83 139 GLN A CA 1
ATOM 749 C C . GLN A 1 92 ? -27.204 -4.644 0.787 1.00 41.77 139 GLN A C 1
ATOM 750 O O . GLN A 1 92 ? -27.775 -4.586 1.876 1.00 33.97 139 GLN A O 1
ATOM 756 N N . GLU A 1 93 ? -25.912 -4.937 0.682 1.00 33.01 140 GLU A N 1
ATOM 757 C CA . GLU A 1 93 ? -25.171 -5.323 1.875 1.00 30.49 140 GLU A CA 1
ATOM 758 C C . GLU A 1 93 ? -24.369 -4.154 2.448 1.00 29.95 140 GLU A C 1
ATOM 759 O O . GLU A 1 93 ? -23.724 -3.390 1.719 1.00 24.92 140 GLU A O 1
ATOM 765 N N . GLU A 1 94 ? -24.415 -4.039 3.769 1.00 25.29 141 GLU A N 1
ATOM 766 C CA . GLU A 1 94 ? -23.658 -3.040 4.494 1.00 29.99 141 GLU A CA 1
ATOM 767 C C . GLU A 1 94 ? -22.160 -3.163 4.167 1.00 26.05 141 GLU A C 1
ATOM 768 O O . GLU A 1 94 ? -21.474 -2.167 3.997 1.00 24.69 141 GLU A O 1
ATOM 774 N N . PHE A 1 95 ? -21.667 -4.392 4.068 1.00 23.71 142 PHE A N 1
ATOM 775 C CA . PHE A 1 95 ? -20.246 -4.609 3.809 1.00 22.81 142 PHE A CA 1
ATOM 776 C C . PHE A 1 95 ? -19.852 -4.121 2.424 1.00 28.99 142 PHE A C 1
ATOM 777 O O . PHE A 1 95 ? -18.757 -3.578 2.234 1.00 21.87 142 PHE A O 1
ATOM 785 N N . THR A 1 96 ? -20.732 -4.324 1.449 1.00 26.15 143 THR A N 1
ATOM 786 C CA . THR A 1 96 ? -20.447 -3.870 0.091 1.00 25.45 143 THR A CA 1
ATOM 787 C C . THR A 1 96 ? -20.368 -2.357 0.045 1.00 22.29 143 THR A C 1
ATOM 788 O O . THR A 1 96 ? -19.495 -1.802 -0.610 1.00 23.48 143 THR A O 1
ATOM 792 N N . ARG A 1 97 ? -21.304 -1.689 0.727 1.00 25.25 144 ARG A N 1
ATOM 793 C CA . ARG A 1 97 ? -21.308 -0.226 0.790 1.00 24.22 144 ARG A CA 1
ATOM 794 C C . ARG A 1 97 ? -20.067 0.276 1.508 1.00 20.67 144 ARG A C 1
ATOM 795 O O . ARG A 1 97 ? -19.530 1.300 1.144 1.00 20.91 144 ARG A O 1
ATOM 803 N N . TYR A 1 98 ? -19.645 -0.444 2.545 1.00 24.05 145 TYR A N 1
ATOM 804 C CA . TYR A 1 98 ? -18.396 -0.146 3.242 1.00 27.85 145 TYR A CA 1
ATOM 805 C C . TYR A 1 98 ? -17.198 -0.174 2.285 1.00 22.51 145 TYR A C 1
ATOM 806 O O . TYR A 1 98 ? -16.390 0.763 2.242 1.00 19.72 145 TYR A O 1
ATOM 815 N N . LEU A 1 99 ? -17.121 -1.232 1.480 1.00 18.53 146 LEU A N 1
ATOM 816 C CA . LEU A 1 99 ? -16.036 -1.366 0.512 1.00 17.54 146 LEU A CA 1
ATOM 817 C C . LEU A 1 99 ? -16.075 -0.244 -0.491 1.00 18.63 146 LEU A C 1
ATOM 818 O O . LEU A 1 99 ? -15.020 0.301 -0.856 1.00 18.82 146 LEU A O 1
ATOM 823 N N . PHE A 1 100 ? -17.270 0.133 -0.947 1.00 21.09 147 PHE A N 1
ATOM 824 C CA . PHE A 1 100 ? -17.342 1.276 -1.860 1.00 16.64 147 PHE A CA 1
ATOM 825 C C . PHE A 1 100 ? -16.889 2.574 -1.198 1.00 15.91 147 PHE A C 1
ATOM 826 O O . PHE A 1 100 ? -16.194 3.365 -1.826 1.00 18.37 147 PHE A O 1
ATOM 834 N N . SER A 1 101 ? -17.247 2.802 0.064 1.00 18.64 148 SER A N 1
ATOM 835 C CA . SER A 1 101 ? -16.751 4.004 0.740 1.00 21.93 148 SER A CA 1
ATOM 836 C C . SER A 1 101 ? -15.200 3.990 0.866 1.00 16.97 148 SER A C 1
ATOM 837 O O . SER A 1 101 ? -14.556 5.029 0.779 1.00 17.91 148 SER A O 1
ATOM 840 N N . LEU A 1 102 ? -14.615 2.811 1.036 1.00 17.21 149 LEU A N 1
ATOM 841 C CA . LEU A 1 102 ? -13.151 2.679 1.056 1.00 18.74 149 LEU A CA 1
ATOM 842 C C . LEU A 1 102 ? -12.548 2.906 -0.317 1.00 16.67 149 LEU A C 1
ATOM 843 O O . LEU A 1 102 ? -11.418 3.361 -0.426 1.00 19.64 149 LEU A O 1
ATOM 848 N N . GLN A 1 103 ? -13.281 2.570 -1.367 1.00 15.60 150 GLN A N 1
ATOM 849 C CA . GLN A 1 103 ? -12.792 2.870 -2.719 1.00 15.15 150 GLN A CA 1
ATOM 850 C C . GLN A 1 103 ? -12.745 4.388 -2.943 1.00 20.61 150 GLN A C 1
ATOM 851 O O . GLN A 1 103 ? -11.811 4.934 -3.538 1.00 20.18 150 GLN A O 1
ATOM 857 N N . ILE A 1 104 ? -13.790 5.074 -2.497 1.00 18.69 151 ILE A N 1
ATOM 858 C CA . ILE A 1 104 ? -13.803 6.541 -2.553 1.00 15.26 151 ILE A CA 1
ATOM 859 C C . ILE A 1 104 ? -12.659 7.123 -1.729 1.00 15.73 151 ILE A C 1
ATOM 860 O O . ILE A 1 104 ? -11.986 8.068 -2.139 1.00 21.40 151 ILE A O 1
ATOM 865 N N . LYS A 1 105 ? -12.467 6.570 -0.535 1.00 21.06 152 LYS A N 1
ATOM 866 C CA . LYS A 1 105 ? -11.387 7.011 0.335 1.00 20.94 152 LYS A CA 1
ATOM 867 C C . LYS A 1 105 ? -10.058 6.922 -0.421 1.00 19.47 152 LYS A C 1
ATOM 868 O O . LYS A 1 105 ? -9.259 7.864 -0.415 1.00 19.45 152 LYS A O 1
ATOM 874 N N . ARG A 1 106 ? -9.849 5.801 -1.107 1.00 20.04 153 ARG A N 1
ATOM 875 C CA . ARG A 1 106 ? -8.636 5.604 -1.911 1.00 20.71 153 ARG A CA 1
ATOM 876 C C . ARG A 1 106 ? -8.486 6.614 -3.055 1.00 20.85 153 ARG A C 1
ATOM 877 O O . ARG A 1 106 ? -7.399 7.169 -3.292 1.00 20.75 153 ARG A O 1
ATOM 885 N N . ASP A 1 107 ? -9.569 6.794 -3.803 1.00 17.73 154 ASP A N 1
ATOM 886 C CA . ASP A 1 107 ? -9.589 7.684 -4.956 1.00 22.57 154 ASP A CA 1
ATOM 887 C C . ASP A 1 107 ? -9.357 9.128 -4.532 1.00 23.60 154 ASP A C 1
ATOM 888 O O . ASP A 1 107 ? -8.725 9.906 -5.247 1.00 20.46 154 ASP A O 1
ATOM 893 N N . LEU A 1 108 ? -9.880 9.481 -3.363 1.00 18.08 155 LEU A N 1
ATOM 894 C CA . LEU A 1 108 ? -9.764 10.855 -2.853 1.00 20.11 155 LEU A CA 1
ATOM 895 C C . LEU A 1 108 ? -8.312 11.150 -2.531 1.00 28.39 155 LEU A C 1
ATOM 896 O O . LEU A 1 108 ? -7.777 12.194 -2.884 1.00 29.31 155 LEU A O 1
ATOM 901 N N . LEU A 1 109 ? -7.663 10.205 -1.869 1.00 27.79 156 LEU A N 1
ATOM 902 C CA . LEU A 1 109 ? -6.270 10.394 -1.496 1.00 28.05 156 LEU A CA 1
ATOM 903 C C . LEU A 1 109 ? -5.320 10.360 -2.694 1.00 34.75 156 LEU A C 1
ATOM 904 O O . LEU A 1 109 ? -4.342 11.109 -2.720 1.00 33.10 156 LEU A O 1
ATOM 909 N N . ASP A 1 110 ? -5.582 9.520 -3.693 1.00 29.27 157 ASP A N 1
ATOM 910 C CA . ASP A 1 110 ? -4.586 9.424 -4.764 1.00 37.19 157 ASP A CA 1
ATOM 911 C C . ASP A 1 110 ? -4.954 10.304 -5.955 1.00 39.59 157 ASP A C 1
ATOM 912 O O . ASP A 1 110 ? -4.267 10.301 -6.971 1.00 45.29 157 ASP A O 1
ATOM 917 N N . GLY A 1 111 ? -6.041 11.059 -5.814 1.00 38.30 158 GLY A N 1
ATOM 918 C CA . GLY A 1 111 ? -6.372 12.118 -6.749 1.00 39.99 158 GLY A CA 1
ATOM 919 C C . GLY A 1 111 ? -7.196 11.706 -7.950 1.00 38.75 158 GLY A C 1
ATOM 920 O O . GLY A 1 111 ? -7.452 12.524 -8.833 1.00 37.91 158 GLY A O 1
ATOM 921 N N . ARG A 1 112 ? -7.616 10.447 -7.998 1.00 31.60 159 ARG A N 1
ATOM 922 C CA . ARG A 1 112 ? -8.517 10.023 -9.059 1.00 41.16 159 ARG A CA 1
ATOM 923 C C . ARG A 1 112 ? -9.822 10.797 -8.927 1.00 41.48 159 ARG A C 1
ATOM 924 O O . ARG A 1 112 ? -10.365 11.314 -9.903 1.00 44.50 159 ARG A O 1
ATOM 932 N N . LEU A 1 113 ? -10.314 10.883 -7.699 1.00 35.05 160 LEU A N 1
ATOM 933 C CA . LEU A 1 113 ? -11.530 11.633 -7.421 1.00 27.57 160 LEU A CA 1
ATOM 934 C C . LEU A 1 113 ? -11.189 13.089 -7.155 1.00 30.44 160 LEU A C 1
ATOM 935 O O . LEU A 1 113 ? -10.998 13.483 -6.005 1.00 39.78 160 LEU A O 1
ATOM 940 N N . SER A 1 114 ? -11.064 13.885 -8.207 1.00 28.78 161 SER A N 1
ATOM 941 C CA . SER A 1 114 ? -10.851 15.312 -8.001 1.00 30.44 161 SER A CA 1
ATOM 942 C C . SER A 1 114 ? -12.205 15.992 -7.827 1.00 29.46 161 SER A C 1
ATOM 943 O O . SER A 1 114 ? -13.190 15.606 -8.458 1.00 32.89 161 SER A O 1
ATOM 946 N N . CYS A 1 115 ? -12.243 16.995 -6.951 1.00 27.35 162 CYS A N 1
ATOM 947 C CA . CYS A 1 115 ? -13.462 17.740 -6.654 1.00 27.78 162 CYS A CA 1
ATOM 948 C C . CYS A 1 115 ? -13.067 19.052 -5.991 1.00 35.65 162 CYS A C 1
ATOM 949 O O . CYS A 1 115 ? -11.875 19.318 -5.791 1.00 33.31 162 CYS A O 1
ATOM 952 N N . THR A 1 116 ? -14.044 19.875 -5.635 1.00 25.00 163 THR A N 1
ATOM 953 C CA . THR A 1 116 ? -13.719 21.137 -4.962 1.00 27.86 163 THR A CA 1
ATOM 954 C C . THR A 1 116 ? -13.162 20.838 -3.571 1.00 30.20 163 THR A C 1
ATOM 955 O O . THR A 1 116 ? -13.345 19.750 -3.039 1.00 26.16 163 THR A O 1
ATOM 959 N N . GLU A 1 117 ? -12.480 21.808 -2.989 1.00 30.89 164 GLU A N 1
ATOM 960 C CA . GLU A 1 117 ? -11.926 21.655 -1.653 1.00 35.81 164 GLU A CA 1
ATOM 961 C C . GLU A 1 117 ? -13.022 21.429 -0.600 1.00 32.07 164 GLU A C 1
ATOM 962 O O . GLU A 1 117 ? -12.873 20.593 0.284 1.00 30.34 164 GLU A O 1
ATOM 968 N N . ASN A 1 118 ? -14.115 22.183 -0.690 1.00 29.61 165 ASN A N 1
ATOM 969 C CA . ASN A 1 118 ? -15.220 22.029 0.264 1.00 27.14 165 ASN A CA 1
ATOM 970 C C . ASN A 1 118 ? -15.879 20.645 0.211 1.00 25.60 165 ASN A C 1
ATOM 971 O O . ASN A 1 118 ? -16.253 20.073 1.240 1.00 25.60 165 ASN A O 1
ATOM 976 N N . THR A 1 119 ? -16.008 20.097 -0.991 1.00 25.68 166 THR A N 1
ATOM 977 C CA . THR A 1 119 ? -16.545 18.752 -1.139 1.00 24.34 166 THR A CA 1
ATOM 978 C C . THR A 1 119 ? -15.575 17.703 -0.601 1.00 27.80 166 THR A C 1
ATOM 979 O O . THR A 1 119 ? -15.989 16.719 0.037 1.00 24.76 166 THR A O 1
ATOM 983 N N . ALA A 1 120 ? -14.284 17.896 -0.867 1.00 25.09 167 ALA A N 1
ATOM 984 C CA . ALA A 1 120 ? -13.265 17.009 -0.313 1.00 25.31 167 ALA A CA 1
ATOM 985 C C . ALA A 1 120 ? -13.345 16.998 1.201 1.00 22.32 167 ALA A C 1
ATOM 986 O O . ALA A 1 120 ? -13.317 15.937 1.830 1.00 21.82 167 ALA A O 1
ATOM 988 N N . ALA A 1 121 ? -13.434 18.192 1.777 1.00 23.75 168 ALA A N 1
ATOM 989 C CA . ALA A 1 121 ? -13.487 18.333 3.232 1.00 29.41 168 ALA A CA 1
ATOM 990 C C . ALA A 1 121 ? -14.725 17.633 3.816 1.00 27.50 168 ALA A C 1
ATOM 991 O O . ALA A 1 121 ? -14.664 17.007 4.873 1.00 25.01 168 ALA A O 1
ATOM 993 N N . LEU A 1 122 ? -15.842 17.731 3.105 1.00 25.89 169 LEU A N 1
ATOM 994 C CA . LEU A 1 122 ? -17.092 17.130 3.546 1.00 24.49 169 LEU A CA 1
ATOM 995 C C . LEU A 1 122 ? -17.019 15.597 3.497 1.00 23.16 169 LEU A C 1
ATOM 996 O O . LEU A 1 122 ? -17.396 14.925 4.455 1.00 25.65 169 LEU A O 1
ATOM 1001 N N . LEU A 1 123 ? -16.507 15.054 2.396 1.00 21.82 170 LEU A N 1
ATOM 1002 C CA . LEU A 1 123 ? -16.242 13.618 2.316 1.00 20.72 170 LEU A CA 1
ATOM 1003 C C . LEU A 1 123 ? -15.299 13.176 3.443 1.00 24.15 170 LEU A C 1
ATOM 1004 O O . LEU A 1 123 ? -15.550 12.184 4.131 1.00 27.63 170 LEU A O 1
ATOM 1009 N N . ALA A 1 124 ? -14.213 13.913 3.646 1.00 24.70 171 ALA A N 1
ATOM 1010 C CA . ALA A 1 124 ? -13.258 13.541 4.682 1.00 23.27 171 ALA A CA 1
ATOM 1011 C C . ALA A 1 124 ? -13.909 13.576 6.079 1.00 27.56 171 ALA A C 1
ATOM 1012 O O . ALA A 1 124 ? -13.611 12.734 6.935 1.00 29.87 171 ALA A O 1
ATOM 1014 N N . SER A 1 125 ? -14.803 14.542 6.302 1.00 24.42 172 SER A N 1
ATOM 1015 C CA . SER A 1 125 ? -15.436 14.689 7.616 1.00 25.97 172 SER A CA 1
ATOM 1016 C C . SER A 1 125 ? -16.320 13.486 7.933 1.00 25.69 172 SER A C 1
ATOM 1017 O O . SER A 1 125 ? -16.384 13.054 9.075 1.00 28.76 172 SER A O 1
ATOM 1020 N N . HIS A 1 126 ? -17.000 12.942 6.929 1.00 24.46 173 HIS A N 1
ATOM 1021 C CA . HIS A 1 126 ? -17.761 11.702 7.121 1.00 33.35 173 HIS A CA 1
ATOM 1022 C C . HIS A 1 126 ? -16.859 10.482 7.293 1.00 33.31 173 HIS A C 1
ATOM 1023 O O . HIS A 1 126 ? -17.166 9.560 8.065 1.00 27.92 173 HIS A O 1
ATOM 1030 N N . LEU A 1 127 ? -15.751 10.473 6.561 1.00 30.82 174 LEU A N 1
ATOM 1031 C CA . LEU A 1 127 ? -14.778 9.406 6.710 1.00 30.23 174 LEU A CA 1
ATOM 1032 C C . LEU A 1 127 ? -14.202 9.408 8.130 1.00 24.54 174 LEU A C 1
ATOM 1033 O O . LEU A 1 127 ? -13.975 8.350 8.716 1.00 30.44 174 LEU A O 1
ATOM 1038 N N . VAL A 1 128 ? -13.999 10.584 8.706 1.00 25.76 175 VAL A N 1
ATOM 1039 C CA . VAL A 1 128 ? -13.500 10.637 10.077 1.00 38.85 175 VAL A CA 1
ATOM 1040 C C . VAL A 1 128 ? -14.579 10.111 11.040 1.00 47.03 175 VAL A C 1
ATOM 1041 O O . VAL A 1 128 ? -14.280 9.369 11.978 1.00 49.16 175 VAL A O 1
ATOM 1045 N N . GLN A 1 129 ? -15.833 10.476 10.789 1.00 30.26 176 GLN A N 1
ATOM 1046 C CA . GLN A 1 129 ? -16.928 10.030 11.637 1.00 37.90 176 GLN A CA 1
ATOM 1047 C C . GLN A 1 129 ? -16.985 8.511 11.629 1.00 39.64 176 GLN A C 1
ATOM 1048 O O . GLN A 1 129 ? -17.178 7.888 12.673 1.00 43.63 176 GLN A O 1
ATOM 1054 N N . SER A 1 130 ? -16.786 7.921 10.454 1.00 29.52 177 SER A N 1
ATOM 1055 C CA . SER A 1 130 ? -16.884 6.468 10.309 1.00 33.20 177 SER A CA 1
ATOM 1056 C C . SER A 1 130 ? -15.784 5.705 11.050 1.00 48.10 177 SER A C 1
ATOM 1057 O O . SER A 1 130 ? -16.032 4.631 11.580 1.00 44.31 177 SER A O 1
ATOM 1060 N N . GLU A 1 131 ? -14.568 6.240 11.072 1.00 41.70 178 GLU A N 1
ATOM 1061 C CA . GLU A 1 131 ? -13.462 5.529 11.701 1.00 48.42 178 GLU A CA 1
ATOM 1062 C C . GLU A 1 131 ? -13.413 5.719 13.217 1.00 49.02 178 GLU A C 1
ATOM 1063 O O . GLU A 1 131 ? -13.274 4.743 13.956 1.00 52.98 178 GLU A O 1
ATOM 1069 N N . ILE A 1 132 ? -13.532 6.964 13.676 1.00 49.33 179 ILE A N 1
ATOM 1070 C CA . ILE A 1 132 ? -13.283 7.286 15.078 1.00 51.52 179 ILE A CA 1
ATOM 1071 C C . ILE A 1 132 ? -14.461 7.919 15.835 1.00 50.71 179 ILE A C 1
ATOM 1072 O O . ILE A 1 132 ? -14.311 8.308 16.993 1.00 50.87 179 ILE A O 1
ATOM 1077 N N . GLY A 1 133 ? -15.624 8.028 15.204 1.00 41.28 180 GLY A N 1
ATOM 1078 C CA . GLY A 1 133 ? -16.815 8.462 15.921 1.00 39.72 180 GLY A CA 1
ATOM 1079 C C . GLY A 1 133 ? -17.027 9.964 16.036 1.00 51.51 180 GLY A C 1
ATOM 1080 O O . GLY A 1 133 ? -16.603 10.724 15.167 1.00 51.75 180 GLY A O 1
ATOM 1081 N N . ASP A 1 134 ? -17.680 10.390 17.118 1.00 49.73 181 ASP A N 1
ATOM 1082 C CA . ASP A 1 134 ? -18.090 11.788 17.297 1.00 48.85 181 ASP A CA 1
ATOM 1083 C C . ASP A 1 134 ? -16.913 12.778 17.373 1.00 54.80 181 ASP A C 1
ATOM 1084 O O . ASP A 1 134 ? -15.766 12.392 17.638 1.00 49.00 181 ASP A O 1
ATOM 1089 N N . TYR A 1 135 ? -17.207 14.057 17.138 1.00 59.30 182 TYR A N 1
ATOM 1090 C CA . TYR A 1 135 ? -16.185 15.105 17.193 1.00 52.32 182 TYR A CA 1
ATOM 1091 C C . TYR A 1 135 ? -15.575 15.276 18.584 1.00 57.54 182 TYR A C 1
ATOM 1092 O O . TYR A 1 135 ? -16.286 15.390 19.586 1.00 55.73 182 TYR A O 1
ATOM 1101 N N . ASP A 1 136 ? -14.247 15.296 18.615 1.00 58.53 183 ASP A N 1
ATOM 1102 C CA . ASP A 1 136 ? -13.465 15.631 19.802 1.00 58.58 183 ASP A CA 1
ATOM 1103 C C . ASP A 1 136 ? -12.282 16.442 19.312 1.00 54.29 183 ASP A C 1
ATOM 1104 O O . ASP A 1 136 ? -11.608 16.030 18.370 1.00 64.13 183 ASP A O 1
ATOM 1109 N N . ASP A 1 137 ? -12.050 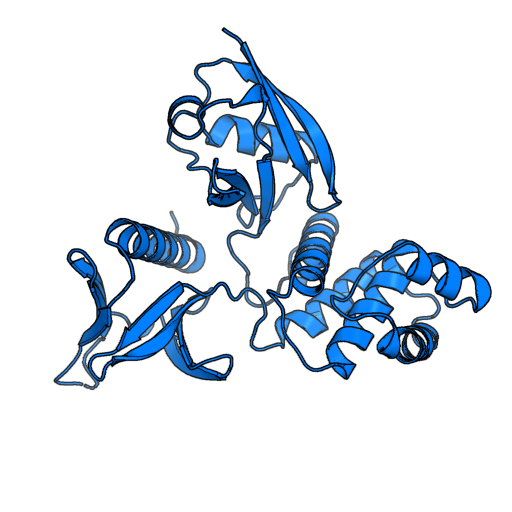17.601 19.915 1.00 54.30 184 ASP A N 1
ATOM 1110 C CA . ASP A 1 137 ? -10.970 18.478 19.479 1.00 57.68 184 ASP A CA 1
ATOM 1111 C C . ASP A 1 137 ? -9.632 17.751 19.403 1.00 58.38 184 ASP A C 1
ATOM 1112 O O . ASP A 1 137 ? -8.987 17.745 18.355 1.00 52.16 184 ASP A O 1
ATOM 1117 N N . LEU A 1 138 ? -9.234 17.136 20.514 1.00 65.53 185 LEU A N 1
ATOM 1118 C CA . LEU A 1 138 ? -7.923 16.496 20.633 1.00 68.68 185 LEU A CA 1
ATOM 1119 C C . LEU A 1 138 ? -7.776 15.236 19.774 1.00 62.03 185 LEU A C 1
ATOM 1120 O O . LEU A 1 138 ? -6.723 15.015 19.173 1.00 57.06 185 LEU A O 1
ATOM 1125 N N . ALA A 1 139 ? -8.824 14.414 19.721 1.00 54.42 186 ALA A N 1
ATOM 1126 C CA . ALA A 1 139 ? -8.781 13.155 18.971 1.00 54.99 186 ALA A CA 1
ATOM 1127 C C . ALA A 1 139 ? -8.825 13.373 17.461 1.00 54.42 186 ALA A C 1
ATOM 1128 O O . ALA A 1 139 ? -8.262 12.586 16.697 1.00 49.99 186 ALA A O 1
ATOM 1130 N N . ASP A 1 140 ? -9.502 14.432 17.029 1.00 50.86 187 ASP A N 1
ATOM 1131 C CA . ASP A 1 140 ? -9.569 14.747 15.604 1.00 46.46 187 ASP A CA 1
ATOM 1132 C C . ASP A 1 140 ? -8.219 15.249 15.093 1.00 49.35 187 ASP A C 1
ATOM 1133 O O . ASP A 1 140 ? -7.769 14.848 14.025 1.00 43.77 187 ASP A O 1
ATOM 1138 N N . ARG A 1 141 ? -7.567 16.115 15.862 1.00 56.68 188 ARG A N 1
ATOM 1139 C CA . ARG A 1 141 ? -6.259 16.617 15.462 1.00 57.81 188 ARG A CA 1
ATOM 1140 C C . ARG A 1 141 ? -5.215 15.496 15.455 1.00 59.74 188 ARG A C 1
ATOM 1141 O O . ARG A 1 141 ? -4.358 15.440 14.564 1.00 54.54 188 ARG A O 1
ATOM 1149 N N . GLU A 1 142 ? -5.300 14.596 16.433 1.00 63.30 189 GLU A N 1
ATOM 1150 C CA . GLU A 1 142 ? -4.388 13.453 16.495 1.00 68.65 189 GLU A CA 1
ATOM 1151 C C . GLU A 1 142 ? -4.600 12.525 15.299 1.00 64.21 189 GLU A C 1
ATOM 1152 O O . GLU A 1 142 ? -3.641 12.067 14.672 1.00 69.36 189 GLU A O 1
ATOM 1154 N N . PHE A 1 143 ? -5.861 12.259 14.983 1.00 53.87 190 PHE A N 1
ATOM 1155 C CA . PHE A 1 143 ? -6.189 11.418 13.841 1.00 56.35 190 PHE A CA 1
ATOM 1156 C C . PHE A 1 143 ? -5.668 12.004 12.521 1.00 52.78 190 PHE A C 1
ATOM 1157 O O . PHE A 1 143 ? -5.087 11.289 11.702 1.00 45.26 190 PHE A O 1
ATOM 1165 N N . LEU A 1 144 ? -5.870 13.305 12.321 1.00 46.37 191 LEU A N 1
ATOM 1166 C CA . LEU A 1 144 ? -5.523 13.932 11.050 1.00 41.59 191 LEU A CA 1
ATOM 1167 C C . LEU A 1 144 ? -4.009 14.123 10.899 1.00 44.76 191 LEU A C 1
ATOM 1168 O O . LEU A 1 144 ? -3.495 14.210 9.774 1.00 37.02 191 LEU A O 1
ATOM 1173 N N . LYS A 1 145 ? -3.305 14.176 12.028 1.00 46.70 192 LYS A N 1
ATOM 1174 C CA . LYS A 1 145 ? -1.845 14.168 12.028 1.00 49.27 192 LYS A CA 1
ATOM 1175 C C . LYS A 1 145 ? -1.291 12.834 11.510 1.00 56.26 192 LYS A C 1
ATOM 1176 O O . LYS A 1 145 ? -0.300 12.811 10.779 1.00 69.37 192 LYS A O 1
ATOM 1178 N N . MET A 1 146 ? -1.939 11.731 11.882 1.00 48.52 193 MET A N 1
ATOM 1179 C CA . MET A 1 146 ? -1.429 10.394 11.568 1.00 50.26 193 MET A CA 1
ATOM 1180 C C . MET A 1 146 ? -2.188 9.666 10.462 1.00 55.90 193 MET A C 1
ATOM 1181 O O . MET A 1 146 ? -1.805 8.564 10.078 1.00 63.06 193 MET A O 1
ATOM 1186 N N . ASN A 1 147 ? -3.259 10.273 9.955 1.00 43.35 194 ASN A N 1
ATOM 1187 C CA . ASN A 1 147 ? -3.988 9.725 8.813 1.00 42.34 194 ASN A CA 1
ATOM 1188 C C . ASN A 1 147 ? -4.135 10.744 7.687 1.00 36.41 194 ASN A C 1
ATOM 1189 O O . ASN A 1 147 ? -4.612 11.854 7.906 1.00 46.31 194 ASN A O 1
ATOM 1194 N N . LYS A 1 148 ? -3.750 10.372 6.477 1.00 40.34 195 LYS A N 1
ATOM 1195 C CA . LYS A 1 148 ? -3.912 11.288 5.368 1.00 38.18 195 LYS A CA 1
ATOM 1196 C C . LYS A 1 148 ? -5.117 10.885 4.524 1.00 34.25 195 LYS A C 1
ATOM 1197 O O . LYS A 1 148 ? -5.214 9.756 4.064 1.00 32.10 195 LYS A O 1
ATOM 1203 N N . LEU A 1 149 ? -6.053 11.813 4.366 1.00 25.15 196 LEU A N 1
ATOM 1204 C CA . LEU A 1 149 ? -7.280 11.565 3.611 1.00 24.44 196 LEU A CA 1
ATOM 1205 C C . LEU A 1 149 ? -7.287 12.343 2.306 1.00 27.63 196 LEU A C 1
ATOM 1206 O O . LEU A 1 149 ? -7.904 11.928 1.326 1.00 24.83 196 LEU A O 1
ATOM 1211 N N . LEU A 1 150 ? -6.598 13.483 2.304 1.00 29.73 197 LEU A N 1
ATOM 1212 C CA . LEU A 1 150 ? -6.559 14.378 1.148 1.00 26.77 197 LEU A CA 1
ATOM 1213 C C . LEU A 1 150 ? -5.122 14.572 0.683 1.00 30.09 197 LEU A C 1
ATOM 1214 O O . LEU A 1 150 ? -4.218 14.589 1.497 1.00 29.05 197 LEU A O 1
ATOM 1219 N N . PRO A 1 151 ? -4.911 14.731 -0.628 1.00 31.24 198 PRO A N 1
ATOM 1220 C CA . PRO A 1 151 ? -3.553 14.917 -1.152 1.00 29.45 198 PRO A CA 1
ATOM 1221 C C . PRO A 1 151 ? -2.848 16.139 -0.527 1.00 45.92 198 PRO A C 1
ATOM 1222 O O . PRO A 1 151 ? -1.689 16.032 -0.145 1.00 51.69 198 PRO A O 1
ATOM 1226 N N . CYS A 1 152 ? -3.549 17.266 -0.406 1.00 36.14 199 CYS A N 1
ATOM 1227 C CA . CYS A 1 152 ? -3.023 18.462 0.256 1.00 43.45 199 CYS A CA 1
ATOM 1228 C C . CYS A 1 152 ? -3.899 18.794 1.451 1.00 47.04 199 CYS A C 1
ATOM 1229 O O . CYS A 1 152 ? -4.703 19.719 1.405 1.00 43.57 199 CYS A O 1
ATOM 1232 N N . GLN A 1 153 ? -3.731 18.043 2.527 1.00 35.73 200 GLN A N 1
ATOM 1233 C CA . GLN A 1 153 ? -4.681 18.071 3.630 1.00 30.87 200 GLN A CA 1
ATOM 1234 C C . GLN A 1 153 ? -4.470 19.185 4.665 1.00 40.19 200 GLN A C 1
ATOM 1235 O O . GLN A 1 153 ? -5.422 19.632 5.308 1.00 38.39 200 GLN A O 1
ATOM 1241 N N . GLU A 1 154 ? -3.234 19.635 4.835 1.00 35.25 201 GLU A N 1
ATOM 1242 C CA . GLU A 1 154 ? -2.921 20.509 5.959 1.00 40.96 201 GLU A CA 1
ATOM 1243 C C . GLU A 1 154 ? -3.843 21.725 6.092 1.00 43.24 201 GLU A C 1
ATOM 1244 O O . GLU A 1 154 ? -4.367 21.977 7.175 1.00 39.74 201 GLU A O 1
ATOM 1250 N N . HIS A 1 155 ? -4.054 22.466 5.007 1.00 34.47 202 HIS A N 1
ATOM 1251 C CA . HIS A 1 155 ? -4.810 23.719 5.104 1.00 44.14 202 HIS A CA 1
ATOM 1252 C C . HIS A 1 155 ? -6.330 23.508 5.075 1.00 41.45 202 HIS A C 1
ATOM 1253 O O . HIS A 1 155 ? -7.103 24.465 5.152 1.00 39.56 202 HIS A O 1
ATOM 1260 N N . VAL A 1 156 ? -6.745 22.253 4.966 1.00 32.37 203 VAL A N 1
ATOM 1261 C CA . VAL A 1 156 ? -8.162 21.890 4.891 1.00 44.42 203 VAL A CA 1
ATOM 1262 C C . VAL A 1 156 ? -8.602 21.240 6.207 1.00 42.03 203 VAL A C 1
ATOM 1263 O O . VAL A 1 156 ? -9.783 20.951 6.418 1.00 37.73 203 VAL A O 1
ATOM 1267 N N . GLN A 1 157 ? -7.648 21.029 7.108 1.00 34.61 204 GLN A N 1
ATOM 1268 C CA . GLN A 1 157 ? -7.927 20.231 8.293 1.00 39.32 204 GLN A CA 1
ATOM 1269 C C . GLN A 1 157 ? -8.940 20.918 9.199 1.00 42.31 204 GLN A C 1
ATOM 1270 O O . GLN A 1 157 ? -9.804 20.256 9.766 1.00 41.73 204 GLN A O 1
ATOM 1276 N N . GLU A 1 158 ? -8.850 22.240 9.318 1.00 35.74 205 GLU A N 1
ATOM 1277 C CA . GLU A 1 158 ? -9.805 22.991 10.135 1.00 43.62 205 GLU A CA 1
ATOM 1278 C C . GLU A 1 158 ? -11.230 22.841 9.598 1.00 39.52 205 GLU A C 1
ATOM 1279 O O . GLU A 1 158 ? -12.174 22.647 10.360 1.00 41.26 205 GLU A O 1
ATOM 1285 N N . LYS A 1 159 ? -11.383 22.927 8.283 1.00 39.45 206 LYS A N 1
ATOM 1286 C CA . LYS A 1 159 ? -12.694 22.750 7.677 1.00 35.49 206 LYS A CA 1
ATOM 1287 C C . LYS A 1 159 ? -13.223 21.338 7.861 1.00 38.44 206 LYS A C 1
ATOM 1288 O O . LYS A 1 159 ? -14.417 21.140 8.101 1.00 35.78 206 LYS A O 1
ATOM 1294 N N . ILE A 1 160 ? -12.341 20.358 7.715 1.00 31.02 207 ILE A N 1
ATOM 1295 C CA . ILE A 1 160 ? -12.714 18.977 7.953 1.00 29.82 207 ILE A CA 1
ATOM 1296 C C . ILE A 1 160 ? -13.276 18.796 9.361 1.00 36.58 207 ILE A C 1
ATOM 1297 O O . ILE A 1 160 ? -14.301 18.143 9.537 1.00 30.87 207 ILE A O 1
ATOM 1302 N N . MET A 1 161 ? -12.626 19.397 10.358 1.00 37.09 208 MET A N 1
ATOM 1303 C CA . MET A 1 161 ? -13.040 19.206 11.750 1.00 44.95 208 MET A CA 1
ATOM 1304 C C . MET A 1 161 ? -14.322 19.971 12.038 1.00 38.51 208 MET A C 1
ATOM 1305 O O . MET A 1 161 ? -15.217 19.468 12.713 1.00 38.41 208 MET A O 1
ATOM 1310 N N . GLU A 1 162 ? -14.398 21.189 11.518 1.00 37.55 209 GLU A N 1
ATOM 1311 C CA . GLU A 1 162 ? -15.599 22.002 11.602 1.00 38.99 209 GLU A CA 1
ATOM 1312 C C . GLU A 1 162 ? -16.813 21.218 11.107 1.00 46.92 209 GLU A C 1
ATOM 1313 O O . GLU A 1 162 ? -17.830 21.129 11.796 1.00 52.03 209 GLU A O 1
ATOM 1319 N N . LEU A 1 163 ? -16.700 20.631 9.921 1.00 40.22 210 LEU A N 1
ATOM 1320 C CA . LEU A 1 163 ? -17.794 19.850 9.361 1.00 42.03 210 LEU A CA 1
ATOM 1321 C C . LEU A 1 163 ? -18.080 18.578 10.175 1.00 40.15 210 LEU A C 1
ATOM 1322 O O . LEU A 1 163 ? -19.227 18.141 10.273 1.00 35.03 210 LEU A O 1
ATOM 1327 N N . HIS A 1 164 ? -17.038 17.988 10.751 1.00 34.33 211 HIS A N 1
ATOM 1328 C CA . HIS A 1 164 ? -17.191 16.777 11.556 1.00 34.36 211 HIS A CA 1
ATOM 1329 C C . HIS A 1 164 ? -18.045 17.036 12.818 1.00 39.69 211 HIS A C 1
ATOM 1330 O O . HIS A 1 164 ? -18.632 16.117 13.373 1.00 42.28 211 HIS A O 1
ATOM 1337 N N . ARG A 1 165 ? -18.126 18.290 13.255 1.00 43.40 212 ARG A N 1
ATOM 1338 C CA . ARG A 1 165 ? -18.966 18.657 14.407 1.00 45.75 212 ARG A CA 1
ATOM 1339 C C . ARG A 1 165 ? -20.454 18.422 14.130 1.00 52.16 212 ARG A C 1
ATOM 1340 O O . ARG A 1 165 ? -21.249 18.288 15.059 1.00 64.53 212 ARG A O 1
ATOM 1348 N N . ARG A 1 166 ? -20.830 18.386 12.854 1.00 44.93 213 ARG A N 1
ATOM 1349 C CA . ARG A 1 166 ? -22.222 18.189 12.468 1.00 46.55 213 ARG A CA 1
ATOM 1350 C C . ARG A 1 166 ? -22.686 16.738 12.568 1.00 42.47 213 ARG A C 1
ATOM 1351 O O . ARG A 1 166 ? -23.880 16.478 12.634 1.00 46.23 213 ARG A O 1
ATOM 1359 N N . HIS A 1 167 ? -21.750 15.794 12.560 1.00 38.54 214 HIS A N 1
ATOM 1360 C CA . HIS A 1 167 ? -22.118 14.397 12.347 1.00 40.50 214 HIS A CA 1
ATOM 1361 C C . HIS A 1 167 ? -22.255 13.620 13.655 1.00 43.77 214 HIS A C 1
ATOM 1362 O O . HIS A 1 167 ? -22.075 12.401 13.672 1.00 47.32 214 HIS A O 1
ATOM 1369 N N . THR A 1 168 ? -22.561 14.318 14.745 1.00 48.46 215 THR A N 1
ATOM 1370 C CA . THR A 1 168 ? -22.628 13.676 16.059 1.00 46.51 215 THR A CA 1
ATOM 1371 C C . THR A 1 168 ? -23.657 12.553 16.093 1.00 48.55 215 THR A C 1
ATOM 1372 O O . THR A 1 168 ? -24.786 12.722 15.624 1.00 41.37 215 THR A O 1
ATOM 1376 N N . GLY A 1 169 ? -23.242 11.401 16.617 1.00 43.49 216 GLY A N 1
ATOM 1377 C CA . GLY A 1 169 ? -24.136 10.267 16.780 1.00 48.22 216 GLY A CA 1
ATOM 1378 C C . GLY A 1 169 ? -24.235 9.328 15.584 1.00 57.07 216 GLY A C 1
ATOM 1379 O O . GLY A 1 169 ? -24.810 8.242 15.685 1.00 49.34 216 GLY A O 1
ATOM 1380 N N . GLN A 1 170 ? -23.681 9.722 14.442 1.00 49.46 217 GLN A N 1
ATOM 1381 C CA . GLN A 1 170 ? -23.812 8.877 13.262 1.00 46.49 217 GLN A CA 1
ATOM 1382 C C . GLN A 1 170 ? -22.882 7.666 13.309 1.00 42.86 217 GLN A C 1
ATOM 1383 O O . GLN A 1 170 ? -21.679 7.776 13.580 1.00 38.07 217 GLN A O 1
ATOM 1389 N N . THR A 1 171 ? -23.478 6.508 13.051 1.00 35.66 218 THR A N 1
ATOM 1390 C CA . THR A 1 171 ? -22.792 5.225 13.048 1.00 32.95 218 THR A CA 1
ATOM 1391 C C . THR A 1 171 ? -21.876 5.105 11.835 1.00 37.42 218 THR A C 1
ATOM 1392 O O . THR A 1 171 ? -22.029 5.860 10.884 1.00 39.36 218 THR A O 1
ATOM 1396 N N . PRO A 1 172 ? -20.915 4.162 11.866 1.00 44.48 219 PRO A N 1
ATOM 1397 C CA . PRO A 1 172 ? -20.087 3.883 10.682 1.00 39.98 219 PRO A CA 1
ATOM 1398 C C . PRO A 1 172 ? -20.889 3.552 9.419 1.00 39.81 219 PRO A C 1
ATOM 1399 O O . PRO A 1 172 ? -20.529 4.008 8.334 1.00 41.71 219 PRO A O 1
ATOM 1403 N N . ALA A 1 173 ? -21.963 2.782 9.548 1.00 37.22 220 ALA A N 1
ATOM 1404 C CA . ALA A 1 173 ? -22.781 2.440 8.383 1.00 36.09 220 ALA A CA 1
ATOM 1405 C C . ALA A 1 173 ? -23.503 3.662 7.821 1.00 28.63 220 ALA A C 1
ATOM 1406 O O . ALA A 1 173 ? -23.628 3.809 6.603 1.00 28.63 220 ALA A O 1
ATOM 1408 N N . GLU A 1 174 ? -24.000 4.527 8.700 1.00 36.89 221 GLU A N 1
ATOM 1409 C CA . GLU A 1 174 ? -24.641 5.762 8.251 1.00 27.99 221 GLU A CA 1
ATOM 1410 C C . GLU A 1 174 ? -23.621 6.693 7.599 1.00 34.85 221 GLU A C 1
ATOM 1411 O O . GLU A 1 174 ? -23.926 7.352 6.604 1.00 29.38 221 GLU A O 1
ATOM 1417 N N . SER A 1 175 ? -22.413 6.731 8.159 1.00 33.61 222 SER A N 1
ATOM 1418 C CA . SER A 1 175 ? -21.325 7.516 7.585 1.00 29.77 222 SER A CA 1
ATOM 1419 C C . SER A 1 175 ? -20.971 7.033 6.196 1.00 30.90 222 SER A C 1
ATOM 1420 O O . SER A 1 175 ? -20.808 7.854 5.269 1.00 25.53 222 SER A O 1
ATOM 1423 N N . ASP A 1 176 ? -20.843 5.712 6.039 1.00 26.14 223 ASP A N 1
ATOM 1424 C CA . ASP A 1 176 ? -20.568 5.138 4.716 1.00 26.45 223 ASP A CA 1
ATOM 1425 C C . ASP A 1 176 ? -21.634 5.566 3.712 1.00 24.00 223 ASP A C 1
ATOM 1426 O O . ASP A 1 176 ? -21.334 5.870 2.561 1.00 27.55 223 ASP A O 1
ATOM 1431 N N . PHE A 1 177 ? -22.888 5.568 4.154 1.00 24.20 224 PHE A N 1
ATOM 1432 C CA . PHE A 1 177 ? -23.985 5.936 3.271 1.00 24.50 224 PHE A CA 1
ATOM 1433 C C . PHE A 1 177 ? -23.857 7.390 2.785 1.00 32.15 224 PHE A C 1
ATOM 1434 O O . PHE A 1 177 ? -24.051 7.670 1.598 1.00 23.04 224 PHE A O 1
ATOM 1442 N N . GLN A 1 178 ? -23.524 8.301 3.701 1.00 24.39 225 GLN A N 1
ATOM 1443 C CA . GLN A 1 178 ? -23.330 9.716 3.363 1.00 24.41 225 GLN A CA 1
ATOM 1444 C C . GLN A 1 178 ? -22.185 9.890 2.379 1.00 25.41 225 GLN A C 1
ATOM 1445 O O . GLN A 1 178 ? -22.264 10.691 1.446 1.00 26.26 225 GLN A O 1
ATOM 1451 N N . VAL A 1 179 ? -21.106 9.145 2.599 1.00 20.95 226 VAL A N 1
ATOM 1452 C CA . VAL A 1 179 ? -19.962 9.231 1.680 1.00 20.55 226 VAL A CA 1
ATOM 1453 C C . VAL A 1 179 ? -20.421 8.838 0.275 1.00 26.81 226 VAL A C 1
ATOM 1454 O O . VAL A 1 179 ? -20.137 9.533 -0.688 1.00 26.03 226 VAL A O 1
ATOM 1458 N N . LEU A 1 180 ? -21.160 7.733 0.167 1.00 22.02 227 LEU A N 1
ATOM 1459 C CA . LEU A 1 180 ? -21.627 7.279 -1.139 1.00 20.00 227 LEU A CA 1
ATOM 1460 C C . LEU A 1 180 ? -22.591 8.272 -1.781 1.00 22.50 227 LEU A C 1
ATOM 1461 O O . LEU A 1 180 ? -22.486 8.545 -2.972 1.00 25.66 227 LEU A O 1
ATOM 1466 N N . GLU A 1 181 ? -23.538 8.795 -1.003 1.00 23.49 228 GLU A N 1
ATOM 1467 C CA . GLU A 1 181 ? -24.519 9.734 -1.547 1.00 26.79 228 GLU A CA 1
ATOM 1468 C C . GLU A 1 181 ? -23.859 11.012 -2.073 1.00 36.78 228 GLU A C 1
ATOM 1469 O O . GLU A 1 181 ? -24.277 11.554 -3.105 1.00 31.62 228 GLU A O 1
ATOM 1475 N N . ILE A 1 182 ? -22.836 11.492 -1.362 1.00 25.69 229 ILE A N 1
ATOM 1476 C CA . ILE A 1 182 ? -22.101 12.685 -1.802 1.00 23.93 229 ILE A CA 1
ATOM 1477 C C . ILE A 1 182 ? -21.324 12.359 -3.075 1.00 31.59 229 ILE A C 1
ATOM 1478 O O . ILE A 1 182 ? -21.421 13.065 -4.095 1.00 23.01 229 ILE A O 1
ATOM 1483 N N . ALA A 1 183 ? -20.577 11.260 -3.019 1.00 21.59 230 ALA A N 1
ATOM 1484 C CA . ALA A 1 183 ? -19.638 10.956 -4.079 1.00 25.32 230 ALA A CA 1
ATOM 1485 C C . ALA A 1 183 ? -20.338 10.615 -5.394 1.00 24.28 230 ALA A C 1
ATOM 1486 O O . ALA A 1 183 ? -19.862 10.975 -6.471 1.00 23.79 230 ALA A O 1
ATOM 1488 N N . ARG A 1 184 ? -21.466 9.919 -5.317 1.00 20.54 231 ARG A N 1
ATOM 1489 C CA . ARG A 1 184 ? -22.120 9.480 -6.538 1.00 26.54 231 ARG A CA 1
ATOM 1490 C C . ARG A 1 184 ? -22.625 10.665 -7.360 1.00 36.18 231 ARG A C 1
ATOM 1491 O O . ARG A 1 184 ? -22.965 10.504 -8.529 1.00 27.17 231 ARG A O 1
ATOM 1499 N N . LYS A 1 185 ? -22.666 11.853 -6.754 1.00 31.48 232 LYS A N 1
ATOM 1500 C CA . LYS A 1 185 ? -23.173 13.034 -7.446 1.00 22.63 232 LYS A CA 1
ATOM 1501 C C . LYS A 1 185 ? -22.049 13.886 -8.020 1.00 30.65 232 LYS A C 1
ATOM 1502 O O . LYS A 1 185 ? -22.289 14.985 -8.504 1.00 30.50 232 LYS A O 1
ATOM 1508 N N . LEU A 1 186 ? -20.818 13.379 -7.954 1.00 25.32 233 LEU A N 1
ATOM 1509 C CA . LEU A 1 186 ? -19.663 14.102 -8.480 1.00 26.62 233 LEU A CA 1
ATOM 1510 C C . LEU A 1 186 ? -19.319 13.637 -9.883 1.00 31.95 233 LEU A C 1
ATOM 1511 O O . LEU A 1 186 ? -19.398 12.450 -10.195 1.00 23.50 233 LEU A O 1
ATOM 1516 N N . GLU A 1 187 ? -18.914 14.584 -10.716 1.00 26.76 234 GLU A N 1
ATOM 1517 C CA . GLU A 1 187 ? -18.584 14.308 -12.104 1.00 29.66 234 GLU A CA 1
ATOM 1518 C C . GLU A 1 187 ? -17.475 13.276 -12.248 1.00 29.33 234 GLU A C 1
ATOM 1519 O O . GLU A 1 187 ? -17.485 12.469 -13.183 1.00 37.68 234 GLU A O 1
ATOM 1525 N N . MET A 1 188 ? -16.517 13.287 -11.321 1.00 27.62 235 MET A N 1
ATOM 1526 C CA . MET A 1 188 ? -15.382 12.382 -11.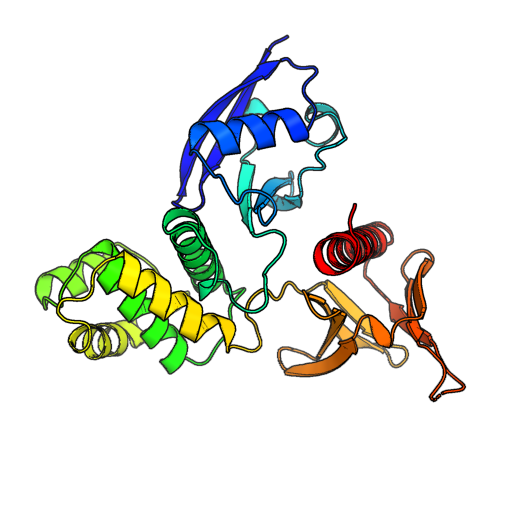420 1.00 17.81 235 MET A CA 1
ATOM 1527 C C . MET A 1 188 ? -15.554 11.026 -10.707 1.00 25.68 235 MET A C 1
ATOM 1528 O O . MET A 1 188 ? -14.626 10.220 -10.689 1.00 28.38 235 MET A O 1
ATOM 1533 N N . PHE A 1 189 ? -16.709 10.794 -10.098 1.00 25.42 236 PHE A N 1
ATOM 1534 C CA . PHE A 1 189 ? -16.966 9.540 -9.403 1.00 26.72 236 PHE A CA 1
ATOM 1535 C C . PHE A 1 189 ? -16.907 8.357 -10.362 1.00 24.03 236 PHE A C 1
ATOM 1536 O O . PHE A 1 189 ? -17.624 8.332 -11.359 1.00 22.26 236 PHE A O 1
ATOM 1544 N N . GLY A 1 190 ? -16.059 7.381 -10.050 1.00 23.50 237 GLY A N 1
ATOM 1545 C CA . GLY A 1 190 ? -15.935 6.177 -10.868 1.00 24.08 237 GLY A CA 1
ATOM 1546 C C . GLY A 1 190 ? -15.158 6.411 -12.160 1.00 25.97 237 GLY A C 1
ATOM 1547 O O . GLY A 1 190 ? -14.978 5.501 -12.962 1.00 29.15 237 GLY A O 1
ATOM 1548 N N . VAL A 1 191 ? -14.672 7.632 -12.364 1.00 20.77 238 VAL A N 1
ATOM 1549 C CA . VAL A 1 191 ? -14.019 7.957 -13.634 1.00 24.77 238 VAL A CA 1
ATOM 1550 C C . VAL A 1 191 ? -12.550 7.479 -13.680 1.00 22.24 238 VAL A C 1
ATOM 1551 O O . VAL A 1 191 ? -11.774 7.712 -12.743 1.00 24.57 238 VAL A O 1
ATOM 1555 N N . ARG A 1 192 ? -12.186 6.787 -14.757 1.00 18.21 239 ARG A N 1
ATOM 1556 C CA . ARG A 1 192 ? -10.787 6.447 -15.015 1.00 27.73 239 ARG A CA 1
ATOM 1557 C C . ARG A 1 192 ? -10.395 6.856 -16.434 1.00 31.48 239 ARG A C 1
ATOM 1558 O O . ARG A 1 192 ? -10.915 6.318 -17.412 1.00 28.76 239 ARG A O 1
ATOM 1566 N N . PHE A 1 193 ? -9.462 7.800 -16.529 1.00 31.23 240 PHE A N 1
ATOM 1567 C CA . PHE A 1 193 ? -9.091 8.396 -17.807 1.00 36.04 240 PHE A CA 1
ATOM 1568 C C . PHE A 1 193 ? -8.212 7.489 -18.650 1.00 33.25 240 PHE A C 1
ATOM 1569 O O . PHE A 1 193 ? -7.307 6.837 -18.148 1.00 34.71 240 PHE A O 1
ATOM 1577 N N . HIS A 1 194 ? -8.503 7.470 -19.944 1.00 34.43 241 HIS A N 1
ATOM 1578 C CA . HIS A 1 194 ? -7.631 6.892 -20.947 1.00 31.20 241 HIS A CA 1
ATOM 1579 C C . HIS A 1 194 ? -7.318 8.016 -21.925 1.00 34.68 241 HIS A C 1
ATOM 1580 O O . HIS A 1 194 ? -8.198 8.435 -22.667 1.00 32.54 241 HIS A O 1
ATOM 1587 N N . PRO A 1 195 ? -6.076 8.536 -21.902 1.00 37.16 242 PRO A N 1
ATOM 1588 C CA . PRO A 1 195 ? -5.729 9.699 -22.732 1.00 43.44 242 PRO A CA 1
ATOM 1589 C C . PRO A 1 195 ? -5.746 9.377 -24.216 1.00 41.00 242 PRO A C 1
ATOM 1590 O O . PRO A 1 195 ? -5.426 8.249 -24.594 1.00 38.13 242 PRO A O 1
ATOM 1594 N N . ALA A 1 196 ? -6.122 10.363 -25.027 1.00 36.81 243 ALA A N 1
ATOM 1595 C CA . ALA A 1 196 ? -6.165 10.231 -26.475 1.00 34.79 243 ALA A CA 1
ATOM 1596 C C . ALA A 1 196 ? -6.257 11.603 -27.128 1.00 43.04 243 ALA A C 1
ATOM 1597 O O . ALA A 1 196 ? -6.417 12.612 -26.445 1.00 51.37 243 ALA A O 1
ATOM 1599 N N . ALA A 1 197 ? -6.175 11.633 -28.455 1.00 48.58 244 ALA A N 1
ATOM 1600 C CA . ALA A 1 197 ? -6.365 12.867 -29.201 1.00 55.42 244 ALA A CA 1
ATOM 1601 C C . ALA A 1 197 ? -7.471 12.690 -30.234 1.00 59.72 244 ALA A C 1
ATOM 1602 O O . ALA A 1 197 ? -7.683 11.586 -30.741 1.00 51.68 244 ALA A O 1
ATOM 1604 N N . ASP A 1 198 ? -8.186 13.770 -30.534 1.00 59.07 245 ASP A N 1
ATOM 1605 C CA . ASP A 1 198 ? -9.196 13.722 -31.585 1.00 68.79 245 ASP A CA 1
ATOM 1606 C C . ASP A 1 198 ? -8.562 13.951 -32.957 1.00 66.22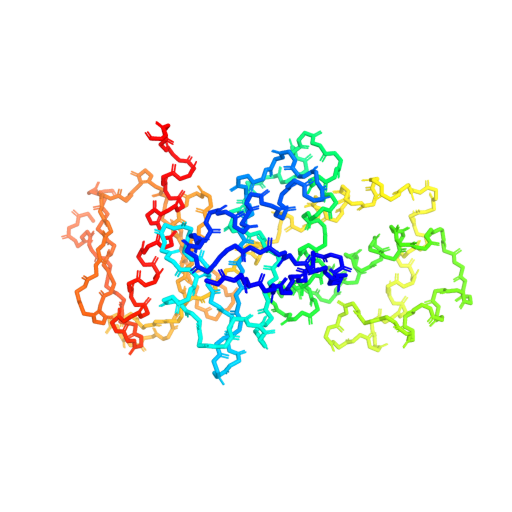 245 ASP A C 1
ATOM 1607 O O . ASP A 1 198 ? -7.331 13.957 -33.093 1.00 64.99 245 ASP A O 1
ATOM 1612 N N . ARG A 1 199 ? -9.410 14.147 -33.964 1.00 63.22 246 ARG A N 1
ATOM 1613 C CA . ARG A 1 199 ? -8.954 14.383 -35.330 1.00 77.10 246 ARG A CA 1
ATOM 1614 C C . ARG A 1 199 ? -8.107 15.654 -35.432 1.00 88.05 246 ARG A C 1
ATOM 1615 O O . ARG A 1 199 ? -7.085 15.676 -36.122 1.00 93.06 246 ARG A O 1
ATOM 1617 N N . GLU A 1 200 ? -8.530 16.705 -34.730 1.00 85.43 247 GLU A N 1
ATOM 1618 C CA . GLU A 1 200 ? -7.833 17.991 -34.759 1.00 81.51 247 GLU A CA 1
ATOM 1619 C C . GLU A 1 200 ? -6.517 17.949 -33.980 1.00 77.01 247 GLU A C 1
ATOM 1620 O O . GLU A 1 200 ? -5.683 18.845 -34.105 1.00 81.80 247 GLU A O 1
ATOM 1622 N N . GLY A 1 201 ? -6.333 16.907 -33.178 1.00 67.61 248 GLY A N 1
ATOM 1623 C CA . GLY A 1 201 ? -5.117 16.754 -32.401 1.00 65.69 248 GLY A CA 1
ATOM 1624 C C . GLY A 1 201 ? -5.274 17.246 -30.976 1.00 64.25 248 GLY A C 1
ATOM 1625 O O . GLY A 1 201 ? -4.305 17.300 -30.217 1.00 70.58 248 GLY A O 1
ATOM 1626 N N . THR A 1 202 ? -6.501 17.609 -30.614 1.00 65.46 249 THR A N 1
ATOM 1627 C CA . THR A 1 202 ? -6.808 18.075 -29.267 1.00 57.62 249 THR A CA 1
ATOM 1628 C C . THR A 1 202 ? -6.731 16.931 -28.265 1.00 60.24 249 THR A C 1
ATOM 1629 O O . THR A 1 202 ? -7.371 15.895 -28.445 1.00 59.81 249 THR A O 1
ATOM 1633 N N . LYS A 1 203 ? -5.937 17.129 -27.216 1.00 63.68 250 LYS A N 1
ATOM 1634 C CA . LYS A 1 203 ? -5.789 16.150 -26.144 1.00 57.21 250 LYS A CA 1
ATOM 1635 C C . LYS A 1 203 ? -7.100 15.975 -25.400 1.00 48.58 250 LYS A C 1
ATOM 1636 O O . LYS A 1 203 ? -7.712 16.948 -24.968 1.00 47.84 250 LYS A O 1
ATOM 1642 N N . ILE A 1 204 ? -7.548 14.737 -25.261 1.00 43.54 251 ILE A N 1
ATOM 1643 C CA . ILE A 1 204 ? -8.754 14.481 -24.490 1.00 38.43 251 ILE A CA 1
ATOM 1644 C C . ILE A 1 204 ? -8.604 13.209 -23.665 1.00 37.26 251 ILE A C 1
ATOM 1645 O O . ILE A 1 204 ? -7.615 12.496 -23.783 1.00 32.60 251 ILE A O 1
ATOM 1650 N N . ASN A 1 205 ? -9.582 12.941 -22.814 1.00 33.28 252 ASN A N 1
ATOM 1651 C CA . ASN A 1 205 ? -9.604 11.695 -22.062 1.00 42.67 252 ASN A CA 1
ATOM 1652 C C . ASN A 1 205 ? -10.880 10.930 -22.334 1.00 36.75 252 ASN A C 1
ATOM 1653 O O . ASN A 1 205 ? -11.967 11.518 -22.342 1.00 36.19 252 ASN A O 1
ATOM 1658 N N . LEU A 1 206 ? -10.735 9.627 -22.579 1.00 34.97 253 LEU A N 1
ATOM 1659 C CA . LEU A 1 206 ? -11.877 8.733 -22.755 1.00 34.66 253 LEU A CA 1
ATOM 1660 C C . LEU A 1 206 ? -12.138 7.993 -21.458 1.00 29.95 253 LEU A C 1
ATOM 1661 O O . LEU A 1 206 ? -11.218 7.717 -20.682 1.00 29.89 253 LEU A O 1
ATOM 1666 N N . ALA A 1 207 ? -13.402 7.669 -21.225 1.00 26.31 254 ALA A N 1
ATOM 1667 C CA . ALA A 1 207 ? -13.760 6.888 -20.066 1.00 24.93 254 ALA A CA 1
ATOM 1668 C C . ALA A 1 207 ? -15.032 6.116 -20.363 1.00 24.33 254 ALA A C 1
ATOM 1669 O O . ALA A 1 207 ? -15.807 6.475 -21.264 1.00 27.18 254 ALA A O 1
ATOM 1671 N N . VAL A 1 208 ? -15.253 5.058 -19.599 1.00 29.48 255 VAL A N 1
ATOM 1672 C CA . VAL A 1 208 ? -16.456 4.259 -19.767 1.00 30.49 255 VAL A CA 1
ATOM 1673 C C . VAL A 1 208 ? -17.097 4.104 -18.398 1.00 29.04 255 VAL A C 1
ATOM 1674 O O . VAL A 1 208 ? -16.400 4.025 -17.379 1.00 24.56 255 VAL A O 1
ATOM 1678 N N . ALA A 1 209 ? -18.426 4.096 -18.377 1.00 24.29 256 ALA A N 1
ATOM 1679 C CA . ALA A 1 209 ? -19.183 4.023 -17.136 1.00 28.05 256 ALA A CA 1
ATOM 1680 C C . ALA A 1 209 ? -20.512 3.329 -17.381 1.00 26.23 256 ALA A C 1
ATOM 1681 O O . ALA A 1 209 ? -20.785 2.899 -18.503 1.00 24.99 256 ALA A O 1
ATOM 1683 N N . HIS A 1 210 ? -21.343 3.232 -16.340 1.00 26.04 257 HIS A N 1
ATOM 1684 C CA . HIS A 1 210 ? -22.562 2.418 -16.399 1.00 25.96 257 HIS A CA 1
ATOM 1685 C C . HIS A 1 210 ? -23.490 2.794 -17.551 1.00 22.52 257 HIS A C 1
ATOM 1686 O O . HIS A 1 210 ? -24.213 1.938 -18.059 1.00 25.90 257 HIS A O 1
ATOM 1693 N N . MET A 1 211 ? -23.454 4.058 -17.971 1.00 29.51 258 MET A N 1
ATOM 1694 C CA . MET A 1 211 ? -24.382 4.542 -19.000 1.00 29.73 258 MET A CA 1
ATOM 1695 C C . MET A 1 211 ? -23.790 4.480 -20.408 1.00 27.65 258 MET A C 1
ATOM 1696 O O . MET A 1 211 ? -24.518 4.557 -21.403 1.00 26.47 258 MET A O 1
ATOM 1701 N N . GLY A 1 212 ? -22.467 4.386 -20.501 1.00 27.81 259 GLY A N 1
ATOM 1702 C CA . GLY A 1 212 ? -21.825 4.395 -21.803 1.00 28.90 259 GLY A CA 1
ATOM 1703 C C . GLY A 1 212 ? -20.478 5.084 -21.799 1.00 29.82 259 GLY A C 1
ATOM 1704 O O . GLY A 1 212 ? -19.774 5.058 -20.789 1.00 28.30 259 GLY A O 1
ATOM 1705 N N . LEU A 1 213 ? -20.100 5.698 -22.919 1.00 27.92 260 LEU A N 1
ATOM 1706 C CA . LEU A 1 213 ? -18.760 6.293 -22.996 1.00 25.54 260 LEU A CA 1
ATOM 1707 C C . LEU A 1 213 ? -18.785 7.785 -22.675 1.00 30.89 260 LEU A C 1
ATOM 1708 O O . LEU A 1 213 ? -19.781 8.473 -22.905 1.00 30.55 260 LEU A O 1
ATOM 1713 N N . GLN A 1 214 ? -17.687 8.278 -22.125 1.00 26.43 261 GLN A N 1
ATOM 1714 C CA . GLN A 1 214 ? -17.565 9.701 -21.852 1.00 27.84 261 GLN A CA 1
ATOM 1715 C C . GLN A 1 214 ? -16.305 10.265 -22.481 1.00 34.37 261 GLN A C 1
ATOM 1716 O O . GLN A 1 214 ? -15.321 9.556 -22.672 1.00 32.61 261 GLN A O 1
ATOM 1722 N N . VAL A 1 215 ? -16.357 11.553 -22.800 1.00 36.15 262 VAL A N 1
ATOM 1723 C CA . VAL A 1 215 ? -15.229 12.250 -23.380 1.00 32.31 262 VAL A CA 1
ATOM 1724 C C . VAL A 1 215 ? -14.908 13.453 -22.517 1.00 40.77 262 VAL A C 1
ATOM 1725 O O . VAL A 1 215 ? -15.785 14.283 -22.240 1.00 35.12 262 VAL A O 1
ATOM 1729 N N . PHE A 1 216 ? -13.657 13.543 -22.082 1.00 40.87 263 PHE A N 1
ATOM 1730 C CA . PHE A 1 216 ? -13.231 14.668 -21.265 1.00 36.69 263 PHE A CA 1
ATOM 1731 C C . PHE A 1 216 ? -12.158 15.472 -21.951 1.00 42.59 263 PHE A C 1
ATOM 1732 O O . PHE A 1 216 ? -11.293 14.918 -22.621 1.00 49.22 263 PHE A O 1
ATOM 1740 N N . GLN A 1 217 ? -12.218 16.786 -21.773 1.00 50.48 264 GLN A N 1
ATOM 1741 C CA . GLN A 1 217 ? -11.107 17.661 -22.121 1.00 45.42 264 GLN A CA 1
ATOM 1742 C C . GLN A 1 217 ? -10.617 18.245 -20.819 1.00 55.96 264 GLN A C 1
ATOM 1743 O O . GLN A 1 217 ? -11.320 19.037 -20.194 1.00 58.99 264 GLN A O 1
ATOM 1749 N N . GLY A 1 218 ? -9.424 17.839 -20.393 1.00 53.81 265 GLY A N 1
ATOM 1750 C CA . GLY A 1 218 ? -8.983 18.145 -19.050 1.00 48.33 265 GLY A CA 1
ATOM 1751 C C . GLY A 1 218 ? -9.893 17.401 -18.092 1.00 52.25 265 GLY A C 1
ATOM 1752 O O . GLY A 1 218 ? -10.067 16.192 -18.238 1.00 45.80 265 GLY A O 1
ATOM 1753 N N . HIS A 1 219 ? -10.483 18.113 -17.130 1.00 55.83 266 HIS A N 1
ATOM 1754 C CA . HIS A 1 219 ? -11.391 17.495 -16.159 1.00 51.39 266 HIS A CA 1
ATOM 1755 C C . HIS A 1 219 ? -12.841 17.890 -16.396 1.00 46.94 266 HIS A C 1
ATOM 1756 O O . HIS A 1 219 ? -13.716 17.615 -15.570 1.00 54.88 266 HIS A O 1
ATOM 1763 N N . THR A 1 220 ? -13.095 18.538 -17.527 1.00 46.66 267 THR A N 1
ATOM 1764 C CA . THR A 1 220 ? -14.451 18.919 -17.879 1.00 55.67 267 THR A CA 1
ATOM 1765 C C . THR A 1 220 ? -14.986 17.971 -18.956 1.00 55.20 267 THR A C 1
ATOM 1766 O O . THR A 1 220 ? -14.348 17.729 -19.980 1.00 48.16 267 THR A O 1
ATOM 1770 N N . LYS A 1 221 ? -16.160 17.420 -18.692 1.00 49.26 268 LYS A N 1
ATOM 1771 C CA . LYS A 1 221 ? -16.762 16.439 -19.569 1.00 45.15 268 LYS A CA 1
ATOM 1772 C C . LYS A 1 221 ? -17.392 17.126 -20.761 1.00 49.60 268 LYS A C 1
ATOM 1773 O O . LYS A 1 221 ? -18.299 17.934 -20.599 1.00 52.81 268 LYS A O 1
ATOM 1779 N N . ILE A 1 222 ? -16.908 16.801 -21.956 1.00 44.55 269 ILE A N 1
ATOM 1780 C CA . ILE A 1 222 ? -17.418 17.397 -23.190 1.00 49.32 269 ILE A CA 1
ATOM 1781 C C . ILE A 1 222 ? -18.602 16.632 -23.788 1.00 47.36 269 ILE A C 1
ATOM 1782 O O . ILE A 1 222 ? -19.404 17.209 -24.519 1.00 46.40 269 ILE A O 1
ATOM 1787 N N . ASN A 1 223 ? -18.722 15.342 -23.480 1.00 41.09 270 ASN A N 1
ATOM 1788 C CA . ASN A 1 223 ? -19.750 14.532 -24.131 1.00 48.53 270 ASN A CA 1
ATOM 1789 C C . ASN A 1 223 ? -20.000 13.176 -23.497 1.00 45.09 270 ASN A C 1
ATOM 1790 O O . ASN A 1 223 ? -19.109 12.603 -22.889 1.00 34.82 270 ASN A O 1
ATOM 1795 N N . THR A 1 224 ? -21.223 12.678 -23.663 1.00 42.11 271 THR A N 1
ATOM 1796 C CA . THR A 1 224 ? -21.617 11.353 -23.200 1.00 40.00 271 THR A CA 1
ATOM 1797 C C . THR A 1 224 ? -22.389 10.600 -24.280 1.00 42.51 271 THR A C 1
ATOM 1798 O O . THR A 1 224 ? -23.427 11.071 -24.759 1.00 53.72 271 THR A O 1
ATOM 1802 N N . PHE A 1 225 ? -21.880 9.429 -24.660 1.00 37.15 272 PHE A N 1
ATOM 1803 C CA . PHE A 1 225 ? -22.562 8.570 -25.630 1.00 38.56 272 PHE A CA 1
ATOM 1804 C C . PHE A 1 225 ? -23.166 7.372 -24.926 1.00 35.40 272 PHE A C 1
ATOM 1805 O O . PHE A 1 225 ? -22.452 6.449 -24.517 1.00 35.00 272 PHE A O 1
ATOM 1813 N N . ASN A 1 226 ? -24.484 7.401 -24.765 1.00 40.21 273 ASN A N 1
ATOM 1814 C CA . ASN A 1 226 ? -25.196 6.320 -24.109 1.00 30.54 273 ASN A CA 1
ATOM 1815 C C . ASN A 1 226 ? -25.084 5.057 -24.923 1.00 37.36 273 ASN A C 1
ATOM 1816 O O . ASN A 1 226 ? -24.883 5.121 -26.137 1.00 42.43 273 ASN A O 1
ATOM 1821 N N . TRP A 1 227 ? -25.216 3.913 -24.259 1.00 36.49 274 TRP A N 1
ATOM 1822 C CA . TRP A 1 227 ? -25.172 2.634 -24.960 1.00 44.08 274 TRP A CA 1
ATOM 1823 C C . TRP A 1 227 ? -26.167 2.588 -26.107 1.00 43.04 274 TRP A C 1
ATOM 1824 O O . TRP A 1 227 ? -25.865 2.046 -27.170 1.00 39.92 274 TRP A O 1
ATOM 1835 N N . SER A 1 228 ? -27.355 3.150 -25.881 1.00 45.83 275 SER A N 1
ATOM 1836 C CA . SER A 1 228 ? -28.417 3.143 -26.889 1.00 47.18 275 SER A CA 1
ATOM 1837 C C . SER A 1 228 ? -27.995 3.873 -28.166 1.00 50.35 275 SER A C 1
ATOM 1838 O O . SER A 1 228 ? -28.483 3.563 -29.258 1.00 54.67 275 SER A O 1
ATOM 1841 N N . LYS A 1 229 ? -27.092 4.843 -28.022 1.00 44.34 276 LYS A N 1
ATOM 1842 C CA . LYS A 1 229 ? -26.622 5.625 -29.162 1.00 45.51 276 LYS A CA 1
ATOM 1843 C C . LYS A 1 229 ? -25.404 5.018 -29.852 1.00 50.50 276 LYS A C 1
ATOM 1844 O O . LYS A 1 229 ? -25.006 5.475 -30.918 1.00 40.95 276 LYS A O 1
ATOM 1850 N N . ILE A 1 230 ? -24.806 3.998 -29.244 1.00 46.22 277 ILE A N 1
ATOM 1851 C CA . ILE A 1 230 ? -23.611 3.384 -29.815 1.00 40.03 277 ILE A CA 1
ATOM 1852 C C . ILE A 1 230 ? -23.952 2.148 -30.646 1.00 46.33 277 ILE A C 1
ATOM 1853 O O . ILE A 1 230 ? -24.490 1.172 -30.123 1.00 43.89 277 ILE A O 1
ATOM 1858 N N . ARG A 1 231 ? -23.629 2.199 -31.938 1.00 41.73 278 ARG A N 1
ATOM 1859 C CA . ARG A 1 231 ? -23.800 1.053 -32.827 1.00 52.74 278 ARG A CA 1
ATOM 1860 C C . ARG A 1 231 ? -22.681 0.020 -32.669 1.00 54.99 278 ARG A C 1
ATOM 1861 O O . ARG A 1 231 ? -22.946 -1.175 -32.569 1.00 54.10 278 ARG A O 1
ATOM 1869 N N . LYS A 1 232 ? -21.433 0.483 -32.642 1.00 45.52 279 LYS A N 1
ATOM 1870 C CA . LYS A 1 232 ? -20.290 -0.429 -32.590 1.00 43.97 279 LYS A CA 1
ATOM 1871 C C . LYS A 1 232 ? -19.050 0.229 -31.979 1.00 46.30 279 LYS A C 1
ATOM 1872 O O . LYS A 1 232 ? -18.812 1.424 -32.158 1.00 45.78 279 LYS A O 1
ATOM 1878 N N . LEU A 1 233 ? -18.267 -0.550 -31.241 1.00 45.58 280 LEU A N 1
ATOM 1879 C CA . LEU A 1 233 ? -16.976 -0.067 -30.768 1.00 49.76 280 LEU A CA 1
ATOM 1880 C C . LEU A 1 233 ? -15.880 -0.944 -31.338 1.00 52.45 280 LEU A C 1
ATOM 1881 O O . LEU A 1 233 ? -16.008 -2.160 -31.350 1.00 42.30 280 LEU A O 1
ATOM 1886 N N . SER A 1 234 ? -14.800 -0.329 -31.802 1.00 49.69 281 SER A N 1
ATOM 1887 C CA . SER A 1 234 ? -13.689 -1.099 -32.329 1.00 50.68 281 SER A CA 1
ATOM 1888 C C . SER A 1 234 ? -12.378 -0.372 -32.123 1.00 53.81 281 SER A C 1
ATOM 1889 O O . SER A 1 234 ? -12.357 0.733 -31.591 1.00 48.47 281 SER A O 1
ATOM 1892 N N . PHE A 1 235 ? -11.284 -0.994 -32.551 1.00 61.88 282 PHE A N 1
ATOM 1893 C CA . PHE A 1 235 ? -9.994 -0.318 -32.604 1.00 58.06 282 PHE A CA 1
ATOM 1894 C C . PHE A 1 235 ? -9.144 -0.822 -33.763 1.00 65.04 282 PHE A C 1
ATOM 1895 O O . PHE A 1 235 ? -9.084 -2.025 -34.033 1.00 62.48 282 PHE A O 1
ATOM 1903 N N . LYS A 1 236 ? -8.495 0.115 -34.445 1.00 64.53 283 LYS A N 1
ATOM 1904 C CA . LYS A 1 236 ? -7.618 -0.202 -35.563 1.00 75.71 283 LYS A CA 1
ATOM 1905 C C . LYS A 1 236 ? -6.218 0.324 -35.250 1.00 71.91 283 LYS A C 1
ATOM 1906 O O . LYS A 1 236 ? -5.924 1.498 -35.481 1.00 64.67 283 LYS A O 1
ATOM 1912 N N . ARG A 1 237 ? -5.376 -0.560 -34.714 1.00 71.94 284 ARG A N 1
ATOM 1913 C CA . ARG A 1 237 ? -4.037 -0.222 -34.224 1.00 72.13 284 ARG A CA 1
ATOM 1914 C C . ARG A 1 237 ? -4.125 0.831 -33.115 1.00 68.45 284 ARG A C 1
ATOM 1915 O O . ARG A 1 237 ? -4.666 0.547 -32.048 1.00 63.92 284 ARG A O 1
ATOM 1923 N N . LYS A 1 238 ? -3.607 2.033 -33.341 1.00 77.30 285 LYS A N 1
ATOM 1924 C CA . LYS A 1 238 ? -3.643 3.053 -32.290 1.00 77.20 285 LYS A CA 1
ATOM 1925 C C . LYS A 1 238 ? -4.933 3.869 -32.296 1.00 67.71 285 LYS A C 1
ATOM 1926 O O . LYS A 1 238 ? -5.111 4.749 -31.464 1.00 71.76 285 LYS A O 1
ATOM 1932 N N . ARG A 1 239 ? -5.835 3.569 -33.225 1.00 59.02 286 ARG A N 1
ATOM 1933 C CA . ARG A 1 239 ? -7.082 4.320 -33.357 1.00 54.42 286 ARG A CA 1
ATOM 1934 C C . ARG A 1 239 ? -8.235 3.617 -32.644 1.00 55.59 286 ARG A C 1
ATOM 1935 O O . ARG A 1 239 ? -8.438 2.419 -32.814 1.00 55.92 286 ARG A O 1
ATOM 1943 N N . PHE A 1 240 ? -8.978 4.362 -31.831 1.00 51.60 287 PHE A N 1
ATOM 1944 C CA . PHE A 1 240 ? -10.185 3.827 -31.207 1.00 47.02 287 PHE A CA 1
ATOM 1945 C C . PHE A 1 240 ? -11.404 4.435 -31.898 1.00 52.90 287 PHE A C 1
ATOM 1946 O O . PHE A 1 240 ? -11.458 5.640 -32.145 1.00 57.13 287 PHE A O 1
ATOM 1954 N N . LEU A 1 241 ? -12.371 3.591 -32.237 1.00 45.65 288 LEU A N 1
ATOM 1955 C CA . LEU A 1 241 ? -13.467 4.014 -33.099 1.00 45.19 288 LEU A CA 1
ATOM 1956 C C . LEU A 1 241 ? -14.830 3.834 -32.434 1.00 46.58 288 LEU A C 1
ATOM 1957 O O . LEU A 1 241 ? -15.186 2.734 -32.008 1.00 47.89 288 LEU A O 1
ATOM 1962 N N . ILE A 1 242 ? -15.585 4.924 -32.349 1.00 50.79 289 ILE A N 1
ATOM 1963 C CA . ILE A 1 242 ? -16.955 4.878 -31.856 1.00 47.70 289 ILE A CA 1
ATOM 1964 C C . ILE A 1 242 ? -17.930 5.123 -32.995 1.00 45.84 289 ILE A C 1
ATOM 1965 O O . ILE A 1 242 ? -18.033 6.241 -33.489 1.00 45.16 289 ILE A O 1
ATOM 1970 N N . LYS A 1 243 ? -18.646 4.079 -33.405 1.00 45.05 290 LYS A N 1
ATOM 1971 C CA . LYS A 1 243 ? -19.664 4.217 -34.440 1.00 44.92 290 LYS A CA 1
ATOM 1972 C C . LYS A 1 243 ? -21.035 4.454 -33.811 1.00 48.08 290 LYS A C 1
ATOM 1973 O O . LYS A 1 243 ? -21.530 3.628 -33.042 1.00 46.03 290 LYS A O 1
ATOM 1979 N N . LEU A 1 244 ? -21.644 5.586 -34.144 1.00 50.75 291 LEU A N 1
ATOM 1980 C CA . LEU A 1 244 ? -22.936 5.957 -33.583 1.00 52.79 291 LEU A CA 1
ATOM 1981 C C . LEU A 1 244 ? -24.088 5.574 -34.511 1.00 59.14 291 LEU A C 1
ATOM 1982 O O . LEU A 1 244 ? -23.913 5.489 -35.727 1.00 56.53 291 LEU A O 1
ATOM 1987 N N . HIS A 1 245 ? -25.267 5.352 -33.938 1.00 47.18 292 HIS A N 1
ATOM 1988 C CA . HIS A 1 245 ? -26.465 5.177 -34.749 1.00 50.29 292 HIS A CA 1
ATOM 1989 C C . HIS A 1 245 ? -26.798 6.491 -35.442 1.00 51.75 292 HIS A C 1
ATOM 1990 O O . HIS A 1 245 ? -26.575 7.567 -34.883 1.00 60.83 292 HIS A O 1
ATOM 1997 N N . PRO A 1 246 ? -27.317 6.408 -36.676 1.00 57.06 293 PRO A N 1
ATOM 1998 C CA . PRO A 1 246 ? -27.713 7.588 -37.454 1.00 66.97 293 PRO A CA 1
ATOM 1999 C C . PRO A 1 246 ? -28.745 8.449 -36.725 1.00 69.02 293 PRO A C 1
ATOM 2000 O O . PRO A 1 246 ? -29.629 7.907 -36.066 1.00 76.98 293 PRO A O 1
ATOM 2004 N N . GLU A 1 247 ? -28.613 9.769 -36.853 1.00 68.50 294 GLU A N 1
ATOM 2005 C CA . GLU A 1 247 ? -29.413 10.740 -36.102 1.00 73.98 294 GLU A CA 1
ATOM 2006 C C . GLU A 1 247 ? -29.282 10.532 -34.595 1.00 67.00 294 GLU A C 1
ATOM 2007 O O . GLU A 1 247 ? -28.258 10.873 -33.997 1.00 71.71 294 GLU A O 1
ATOM 2009 N N . PRO A 1 251 ? -25.093 12.270 -38.144 1.00 89.89 298 PRO A N 1
ATOM 2010 C CA . PRO A 1 251 ? -25.993 11.312 -38.779 1.00 100.05 298 PRO A CA 1
ATOM 2011 C C . PRO A 1 251 ? -25.455 10.877 -40.141 1.00 105.31 298 PRO A C 1
ATOM 2012 O O . PRO A 1 251 ? -26.168 10.251 -40.937 1.00 103.11 298 PRO A O 1
ATOM 2014 N N . HIS A 1 252 ? -24.194 11.201 -40.399 1.00 108.92 299 HIS A N 1
ATOM 2015 C CA . HIS A 1 252 ? -23.660 11.103 -41.739 1.00 105.45 299 HIS A CA 1
ATOM 2016 C C . HIS A 1 252 ? -22.153 10.886 -41.623 1.00 101.88 299 HIS A C 1
ATOM 2017 O O . HIS A 1 252 ? -21.561 10.070 -42.335 1.00 108.84 299 HIS A O 1
ATOM 2024 N N . GLN A 1 253 ? -21.536 11.632 -40.712 1.00 84.73 300 GLN A N 1
ATOM 2025 C CA . GLN A 1 253 ? -20.322 11.162 -40.062 1.00 81.24 300 GLN A CA 1
ATOM 2026 C C . GLN A 1 253 ? -20.772 10.522 -38.754 1.00 78.75 300 GLN A C 1
ATOM 2027 O O . GLN A 1 253 ? -21.033 11.212 -37.766 1.00 72.57 300 GLN A O 1
ATOM 2033 N N . ASP A 1 254 ? -20.903 9.199 -38.775 1.00 82.65 301 ASP A N 1
ATOM 2034 C CA . ASP A 1 254 ? -21.413 8.444 -37.639 1.00 80.49 301 ASP A CA 1
ATOM 2035 C C . ASP A 1 254 ? -20.267 7.815 -36.864 1.00 77.02 301 ASP A C 1
ATOM 2036 O O . ASP A 1 254 ? -20.471 6.925 -36.029 1.00 73.29 301 ASP A O 1
ATOM 2041 N N . THR A 1 255 ? -19.059 8.285 -37.149 1.00 67.95 302 THR A N 1
ATOM 2042 C CA . THR A 1 255 ? -17.870 7.741 -36.518 1.00 66.25 302 THR A CA 1
ATOM 2043 C C . THR A 1 255 ? -17.041 8.831 -35.854 1.00 62.52 302 THR A C 1
ATOM 2044 O O . THR A 1 255 ? -16.766 9.873 -36.445 1.00 59.51 302 THR A O 1
ATOM 2048 N N . LEU A 1 256 ? -16.666 8.579 -34.607 1.00 55.35 303 LEU A N 1
ATOM 2049 C CA . LEU A 1 256 ? -15.730 9.430 -33.894 1.00 55.05 303 LEU A CA 1
ATOM 2050 C C . LEU A 1 256 ? -14.423 8.690 -33.785 1.00 54.99 303 LEU A C 1
ATOM 2051 O O . LEU A 1 256 ? -14.383 7.546 -33.340 1.00 59.84 303 LEU A O 1
ATOM 2056 N N . GLU A 1 257 ? -13.354 9.347 -34.200 1.00 57.28 304 GLU A N 1
ATOM 2057 C CA . GLU A 1 257 ? -12.034 8.748 -34.153 1.00 57.12 304 GLU A CA 1
ATOM 2058 C C . GLU A 1 257 ? -11.194 9.359 -33.047 1.00 46.85 304 GLU A C 1
ATOM 2059 O O . GLU A 1 257 ? -11.128 10.582 -32.916 1.00 52.75 304 GLU A O 1
ATOM 2065 N N . PHE A 1 258 ? -10.554 8.506 -32.254 1.00 47.65 305 PHE A N 1
ATOM 2066 C CA . PHE A 1 258 ? -9.613 8.969 -31.238 1.00 48.02 305 PHE A CA 1
ATOM 2067 C C . PHE A 1 258 ? -8.287 8.224 -31.311 1.00 49.68 305 PHE A C 1
ATOM 2068 O O . PHE A 1 258 ? -8.243 6.998 -31.241 1.00 49.81 305 PHE A O 1
ATOM 2076 N N . LEU A 1 259 ? -7.207 8.984 -31.432 1.00 44.64 306 LEU A N 1
ATOM 2077 C CA . LEU A 1 259 ? -5.869 8.414 -31.483 1.00 43.79 306 LEU A CA 1
ATOM 2078 C C . LEU A 1 259 ? -5.329 8.205 -30.081 1.00 50.67 306 LEU A C 1
ATOM 2079 O O . LEU A 1 259 ? -5.226 9.150 -29.297 1.00 51.90 306 LEU A O 1
ATOM 2084 N N . MET A 1 260 ? -4.984 6.966 -29.758 1.00 46.85 307 MET A N 1
ATOM 2085 C CA . MET A 1 260 ? -4.438 6.680 -28.439 1.00 56.65 307 MET A CA 1
ATOM 2086 C C . MET A 1 260 ? -2.932 6.418 -28.525 1.00 65.18 307 MET A C 1
ATOM 2087 O O . MET A 1 260 ? -2.355 6.431 -29.619 1.00 64.13 307 MET A O 1
ATOM 2092 N N . GLY A 1 261 ? -2.304 6.196 -27.371 1.00 71.67 308 GLY A N 1
ATOM 2093 C CA . GLY A 1 261 ? -0.853 6.118 -27.277 1.00 76.98 308 GLY A CA 1
ATOM 2094 C C . GLY A 1 261 ? -0.220 4.893 -27.910 1.00 79.34 308 GLY A C 1
ATOM 2095 O O . GLY A 1 261 ? 0.772 5.000 -28.633 1.00 84.72 308 GLY A O 1
ATOM 2096 N N . SER A 1 262 ? -0.786 3.726 -27.625 1.00 72.59 309 SER A N 1
ATOM 2097 C CA . SER A 1 262 ? -0.331 2.482 -28.235 1.00 65.36 309 SER A CA 1
ATOM 2098 C C . SER A 1 262 ? -1.513 1.607 -28.636 1.00 64.95 309 SER A C 1
ATOM 2099 O O . SER A 1 262 ? -2.661 1.875 -28.256 1.00 54.43 309 SER A O 1
ATOM 2102 N N . ARG A 1 263 ? -1.222 0.564 -29.406 1.00 69.00 310 ARG A N 1
ATOM 2103 C CA . ARG A 1 263 ? -2.227 -0.414 -29.795 1.00 69.72 310 ARG A CA 1
ATOM 2104 C C . ARG A 1 263 ? -2.761 -1.126 -28.556 1.00 59.57 310 ARG A C 1
ATOM 2105 O O . ARG A 1 263 ? -3.966 -1.347 -28.418 1.00 58.70 310 ARG A O 1
ATOM 2113 N N . ASP A 1 264 ? -1.854 -1.455 -27.641 1.00 53.96 311 ASP A N 1
ATOM 2114 C CA . ASP A 1 264 ? -2.219 -2.136 -26.408 1.00 60.39 311 ASP A CA 1
ATOM 2115 C C . ASP A 1 264 ? -3.126 -1.274 -25.519 1.00 63.47 311 ASP A C 1
ATOM 2116 O O . ASP A 1 264 ? -3.927 -1.792 -24.739 1.00 58.41 311 ASP A O 1
ATOM 2118 N N . GLN A 1 265 ? -2.991 0.042 -25.633 1.00 59.24 312 GLN A N 1
ATOM 2119 C CA . GLN A 1 265 ? -3.833 0.955 -24.869 1.00 48.68 312 GLN A CA 1
ATOM 2120 C C . GLN A 1 265 ? -5.231 1.037 -25.474 1.00 43.49 312 GLN A C 1
ATOM 2121 O O . GLN A 1 265 ? -6.214 1.144 -24.746 1.00 42.44 312 GLN A O 1
ATOM 2127 N N . CYS A 1 266 ? -5.302 1.000 -26.805 1.00 47.20 313 CYS A N 1
ATOM 2128 C CA . CYS A 1 266 ? -6.579 0.916 -27.516 1.00 46.73 313 CYS A CA 1
ATOM 2129 C C . CYS A 1 266 ? -7.347 -0.301 -27.056 1.00 40.80 313 CYS A C 1
ATOM 2130 O O . CYS A 1 266 ? -8.546 -0.254 -26.771 1.00 40.46 313 CYS A O 1
ATOM 2133 N N . LYS A 1 267 ? -6.606 -1.395 -26.999 1.00 41.34 314 LYS A N 1
ATOM 2134 C CA . LYS A 1 267 ? -7.126 -2.711 -26.758 1.00 36.90 314 LYS A CA 1
ATOM 2135 C C . LYS A 1 267 ? -7.625 -2.839 -25.338 1.00 43.71 314 LYS A C 1
ATOM 2136 O O . LYS A 1 267 ? -8.696 -3.387 -25.092 1.00 47.67 314 LYS A O 1
ATOM 2142 N N . ILE A 1 268 ? -6.838 -2.326 -24.401 1.00 38.87 315 ILE A N 1
ATOM 2143 C CA . ILE A 1 268 ? -7.243 -2.292 -23.006 1.00 40.34 315 ILE A CA 1
ATOM 2144 C C . ILE A 1 268 ? -8.519 -1.468 -22.828 1.00 31.09 315 ILE A C 1
ATOM 2145 O O . ILE A 1 268 ? -9.392 -1.824 -22.019 1.00 27.94 315 ILE A O 1
ATOM 2150 N N . PHE A 1 269 ? -8.644 -0.372 -23.577 1.00 31.99 316 PHE A N 1
ATOM 2151 C CA . PHE A 1 269 ? -9.807 0.487 -23.382 1.00 35.68 316 PHE A CA 1
ATOM 2152 C C . PHE A 1 269 ? -11.027 -0.131 -24.051 1.00 34.52 316 PHE A C 1
ATOM 2153 O O . PHE A 1 269 ? -12.148 -0.026 -23.539 1.00 34.17 316 PHE A O 1
ATOM 2161 N N . TRP A 1 270 ? -10.794 -0.757 -25.200 1.00 35.29 317 TRP A N 1
ATOM 2162 C CA . TRP A 1 270 ? -11.844 -1.482 -25.905 1.00 34.39 317 TRP A CA 1
ATOM 2163 C C . TRP A 1 270 ? -12.403 -2.604 -25.009 1.00 39.66 317 TRP A C 1
ATOM 2164 O O . TRP A 1 270 ? -13.618 -2.695 -24.815 1.00 41.87 317 TRP A O 1
ATOM 2175 N N . LYS A 1 271 ? -11.524 -3.435 -24.445 1.00 34.64 318 LYS A N 1
ATOM 2176 C CA . LYS A 1 271 ? -11.956 -4.499 -23.532 1.00 32.49 318 LYS A CA 1
ATOM 2177 C C . LYS A 1 271 ? -12.749 -3.954 -22.351 1.00 30.06 318 LYS A C 1
ATOM 2178 O O . LYS A 1 271 ? -13.768 -4.523 -21.960 1.00 30.52 318 LYS A O 1
ATOM 2184 N N . ASN A 1 272 ? -12.262 -2.861 -21.778 1.00 28.77 319 ASN A N 1
ATOM 2185 C CA . ASN A 1 272 ? -12.938 -2.204 -20.674 1.00 26.72 319 ASN A CA 1
ATOM 2186 C C . ASN A 1 272 ? -14.355 -1.779 -21.070 1.00 33.89 319 ASN A C 1
ATOM 2187 O O . ASN A 1 272 ? -15.286 -1.847 -20.275 1.00 28.48 319 ASN A O 1
ATOM 2192 N N . CYS A 1 273 ? -14.507 -1.329 -22.308 1.00 26.20 320 CYS A N 1
ATOM 2193 C CA . CYS A 1 273 ? -15.803 -0.870 -22.784 1.00 29.94 320 CYS A CA 1
ATOM 2194 C C . CYS A 1 273 ? -16.757 -2.040 -23.011 1.00 31.77 320 CYS A C 1
ATOM 2195 O O . CYS A 1 273 ? -17.921 -1.990 -22.630 1.00 31.79 320 CYS A O 1
ATOM 2198 N N . VAL A 1 274 ? -16.249 -3.091 -23.640 1.00 32.09 321 VAL A N 1
ATOM 2199 C CA . VAL A 1 274 ? -17.034 -4.279 -23.922 1.00 36.29 321 VAL A CA 1
ATOM 2200 C C . VAL A 1 274 ? -17.498 -4.984 -22.637 1.00 34.80 321 VAL A C 1
ATOM 2201 O O . VAL A 1 274 ? -18.649 -5.432 -22.532 1.00 30.06 321 VAL A O 1
ATOM 2205 N N . GLU A 1 275 ? -16.598 -5.078 -21.670 1.00 27.21 322 GLU A N 1
ATOM 2206 C CA . GLU A 1 275 ? -16.919 -5.562 -20.323 1.00 27.43 322 GLU A CA 1
ATOM 2207 C C . GLU A 1 275 ? -17.955 -4.707 -19.576 1.00 23.57 322 GLU A C 1
ATOM 2208 O O . GLU A 1 275 ? -18.828 -5.238 -18.904 1.00 35.83 322 GLU A O 1
ATOM 2214 N N . HIS A 1 276 ? -17.837 -3.385 -19.672 1.00 23.78 323 HIS A N 1
ATOM 2215 C CA . HIS A 1 276 ? -18.833 -2.503 -19.075 1.00 22.23 323 HIS A CA 1
ATOM 2216 C C . HIS A 1 276 ? -20.192 -2.683 -19.713 1.00 27.82 323 HIS A C 1
ATOM 2217 O O . HIS A 1 276 ? -21.204 -2.770 -19.015 1.00 25.18 323 HIS A O 1
ATOM 2224 N N . HIS A 1 277 ? -20.217 -2.729 -21.042 1.00 24.79 324 HIS A N 1
ATOM 2225 C CA . HIS A 1 277 ? -21.472 -2.894 -21.763 1.00 26.22 324 HIS A CA 1
ATOM 2226 C C . HIS A 1 277 ? -22.137 -4.212 -21.383 1.00 37.16 324 HIS A C 1
ATOM 2227 O O . HIS A 1 277 ? -23.332 -4.277 -21.084 1.00 31.63 324 HIS A O 1
ATOM 2234 N N . SER A 1 278 ? -21.347 -5.270 -21.411 1.00 30.23 325 SER A N 1
ATOM 2235 C CA . SER A 1 278 ? -21.832 -6.582 -21.031 1.00 36.10 325 SER A CA 1
ATOM 2236 C C . SER A 1 278 ? -22.350 -6.567 -19.583 1.00 30.32 325 SER A C 1
ATOM 2237 O O . SER A 1 278 ? -23.471 -7.008 -19.321 1.00 28.99 325 SER A O 1
ATOM 2240 N N . PHE A 1 279 ? -21.571 -6.007 -18.658 1.00 24.81 326 PHE A N 1
ATOM 2241 C CA . PHE A 1 279 ? -21.962 -6.006 -17.247 1.00 23.85 326 PHE A CA 1
ATOM 2242 C C . PHE A 1 279 ? -23.284 -5.258 -17.027 1.00 37.55 326 PHE A C 1
ATOM 2243 O O . PHE A 1 279 ? -24.213 -5.771 -16.370 1.00 28.09 326 PHE A O 1
ATOM 2251 N N . PHE A 1 280 ? -23.395 -4.069 -17.617 1.00 26.26 327 PHE A N 1
ATOM 2252 C CA . PHE A 1 280 ? -24.562 -3.219 -17.366 1.00 24.14 327 PHE A CA 1
ATOM 2253 C C . PHE A 1 280 ? -25.753 -3.372 -18.313 1.00 27.87 327 PHE A C 1
ATOM 2254 O O . PHE A 1 280 ? -26.801 -2.774 -18.063 1.00 37.66 327 PHE A O 1
ATOM 2262 N N . ARG A 1 281 ? -25.611 -4.148 -19.383 1.00 31.82 328 ARG A N 1
ATOM 2263 C CA . ARG A 1 281 ? -26.677 -4.249 -20.395 1.00 33.22 328 ARG A CA 1
ATOM 2264 C C . ARG A 1 281 ? -27.097 -5.670 -20.747 1.00 43.42 328 ARG A C 1
ATOM 2265 O O . ARG A 1 281 ? -28.258 -5.916 -21.066 1.00 53.83 328 ARG A O 1
ATOM 2273 N N . LEU A 1 282 ? -26.164 -6.608 -20.723 1.00 41.73 329 LEU A N 1
ATOM 2274 C CA . LEU A 1 282 ? -26.476 -7.960 -21.200 1.00 42.60 329 LEU A CA 1
ATOM 2275 C C . LEU A 1 282 ? -26.686 -8.944 -20.060 1.00 51.24 329 LEU A C 1
ATOM 2276 O O . LEU A 1 282 ? -25.984 -8.897 -19.054 1.00 60.14 329 LEU A O 1
ATOM 2281 N N . LEU A 1 283 ? -27.644 -9.845 -20.213 1.00 49.85 330 LEU A N 1
ATOM 2282 C CA . LEU A 1 283 ? -27.777 -10.936 -19.257 1.00 65.80 330 LEU A CA 1
ATOM 2283 C C . LEU A 1 283 ? -26.857 -12.091 -19.668 1.00 80.26 330 LEU A C 1
ATOM 2284 O O . LEU A 1 283 ? -27.268 -12.996 -20.397 1.00 88.60 330 LEU A O 1
ATOM 2289 N N . ASP A 1 284 ? -25.604 -12.020 -19.211 1.00 86.31 331 ASP A N 1
ATOM 2290 C CA . ASP A 1 284 ? -24.541 -12.991 -19.527 1.00 89.32 331 ASP A CA 1
ATOM 2291 C C . ASP A 1 284 ? -24.543 -13.461 -20.982 1.00 87.99 331 ASP A C 1
ATOM 2292 O O . ASP A 1 284 ? -24.916 -14.600 -21.275 1.00 79.07 331 ASP A O 1
#

Solvent-accessible surface area: 15436 Å² total; per-residue (Å²): 121,54,23,72,0,82,4,32,14,8,75,124,60,77,74,92,5,138,11,94,34,160,3,50,0,79,67,0,13,37,25,3,28,162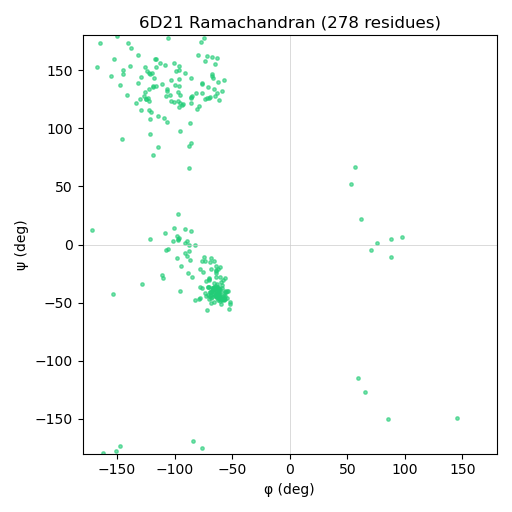,118,52,110,9,125,36,22,107,46,11,8,1,17,10,55,54,134,152,142,90,77,55,85,8,36,54,97,112,68,1,63,164,41,13,182,159,14,92,120,13,42,0,27,1,3,3,31,23,19,13,76,28,0,4,135,13,143,68,106,71,1,40,82,4,0,2,19,4,1,48,34,7,5,64,78,36,104,8,43,47,93,86,89,29,12,0,49,0,0,0,8,6,1,2,22,94,68,26,68,62,69,64,143,47,1,116,60,19,7,82,166,50,113,2,6,66,94,9,151,126,4,43,103,57,1,8,117,12,0,152,173,9,91,56,48,66,81,28,94,0,10,79,70,0,0,38,29,0,88,129,39,90,14,29,11,9,53,52,30,82,8,18,44,99,96,45,51,161,11,24,0,0,10,18,55,54,0,0,6,12,0,88,42,97,87,72,94,72,46,18,58,16,76,110,19,124,105,26,27,58,137,188,98,106,0,34,0,53,38,86,94,123,94,183,142,42,43,57,71,11,85,8,59,46,126,53,81,0,77,95,0,79,98,20,0,62,66,11,60,44,67,50,135,97,185,181

CATH classification: 3.10.20.90 (+2 more: 1.20.80.10, 2.30.29.30)